Protein AF-W7QP20-F1 (afdb_monomer)

Secondary structure (DSSP, 8-state):
-------------------PEEEEEEEE--S----HHHHHHHHHHHHHHHHHHHTTPPPPP--SHHHHHHHHHHHHHHHHHHBPS--EEEEEEE-TTSPEEEEEEEEEPPP----HHHHHHHHHHHHGGGEEEE-HHHH-EEEEEEEEEEETTEEEEEETTTTEEEEEE-GGGS-SEEEEEEE-SS-EEEEEEEE-TTS-EEEEEE-SS-EEEEEEEE---

Nearest PDB structures (foldseek):
  8zol-assembly1_D  TM=4.063E-01  e=9.659E-01  Candidatus Cloacimonetes bacterium ADurb.Bin088
  7mjb-assembly2_B  TM=4.112E-01  e=2.665E+00  Oplophorus gracilirostris
  7snr-assembly2_B  TM=2.139E-01  e=2.010E+00  Oplophorus gracilirostris

Foldseek 3Di:
DDDDDDDDDPPPDPPPPQDWDKDKFKFKAPLDDDPPVNLVLRSVLRRLQVQCVVLPHDQDDDDDPVVVVVSSVVSVVSSPVFFDPDKDWPDWDADPSRMTMTIIIGTTDRDPPPLLQNLLLVLCQVPQQQKWKQFPPPVGIWGFPHWDAPDPFWIWTFTDDQRKIWIWGRSPPSAQKTKTKMDHVVDIFIWIWRTDSNNKTKTKTDDPPDITIMIIDGDDD

Sequence (221 aa):
MKYAALIFAITSGFAFAQTPIDVQIKGFDDGVKTTMQTDYKEAVLFAKREAIERSGVKVKSLTTVKDFVLQSDYIESTAEAVLLPGYTILDIGYQIDGSYLVVLTGQVAQPDQQSPINSALKQLEQNHQKYEFELGALLGTHKITKAYFANSNKFVIHYAFKNGVITLSDLDQGLMVLQGEYKTDA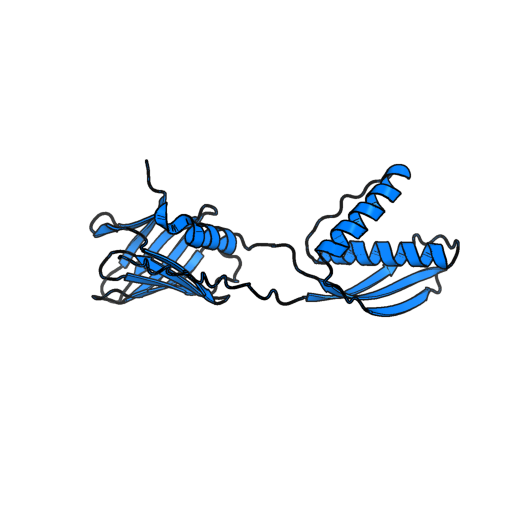DSGTVTLDFNQDGSAKGKWRNFLASGDIQIKLKSY

Structure (mmCIF, N/CA/C/O backbone):
data_AF-W7QP20-F1
#
_entry.id   AF-W7QP20-F1
#
loop_
_atom_site.group_PDB
_atom_site.id
_atom_site.type_symbol
_atom_site.label_atom_id
_atom_site.label_alt_id
_atom_site.label_comp_id
_atom_site.label_asym_id
_atom_site.label_entity_id
_atom_site.label_seq_id
_atom_site.pdbx_PDB_ins_code
_atom_site.Cartn_x
_atom_site.Cartn_y
_atom_site.Cartn_z
_atom_site.occupancy
_atom_site.B_iso_or_equiv
_atom_site.auth_seq_id
_atom_site.auth_comp_id
_atom_site.auth_asym_id
_atom_site.auth_atom_id
_atom_site.pdbx_PDB_model_num
ATOM 1 N N . MET A 1 1 ? 10.123 38.552 31.133 1.00 38.28 1 MET A N 1
ATOM 2 C CA . MET A 1 1 ? 10.080 38.483 29.657 1.00 38.28 1 MET A CA 1
ATOM 3 C C . MET A 1 1 ? 9.964 37.020 29.265 1.00 38.28 1 MET A C 1
ATOM 5 O O . MET A 1 1 ? 10.740 36.214 29.757 1.00 38.28 1 MET A O 1
ATOM 9 N N . LYS A 1 2 ? 8.916 36.680 28.509 1.00 40.81 2 LYS A N 1
ATOM 10 C CA . LYS A 1 2 ? 8.592 35.324 28.048 1.00 40.81 2 LYS A CA 1
ATOM 11 C C . LYS A 1 2 ? 9.504 34.981 26.866 1.00 40.81 2 LYS A C 1
ATOM 13 O O . LYS A 1 2 ? 9.518 35.753 25.915 1.00 40.81 2 LYS A O 1
ATOM 18 N N . TYR A 1 3 ? 10.200 33.848 26.899 1.00 37.62 3 TYR A N 1
ATOM 19 C CA . TYR A 1 3 ? 10.808 33.269 25.700 1.00 37.62 3 TYR A CA 1
ATOM 20 C C . TYR A 1 3 ? 10.098 31.958 25.374 1.00 37.62 3 TYR A C 1
ATOM 22 O O . TYR A 1 3 ? 9.991 31.063 26.209 1.00 37.62 3 TYR A O 1
ATOM 30 N N . ALA A 1 4 ? 9.523 31.934 24.174 1.00 38.28 4 ALA A N 1
ATOM 31 C CA . ALA A 1 4 ? 8.755 30.844 23.608 1.00 38.28 4 ALA A CA 1
ATOM 32 C C . ALA A 1 4 ? 9.682 29.681 23.234 1.00 38.28 4 ALA A C 1
ATOM 34 O O . ALA A 1 4 ? 10.671 29.874 22.530 1.00 38.28 4 ALA A O 1
ATOM 35 N N . ALA A 1 5 ? 9.347 28.475 23.691 1.00 35.34 5 ALA A N 1
ATOM 36 C CA . ALA A 1 5 ? 9.975 27.248 23.227 1.00 35.34 5 ALA A CA 1
ATOM 37 C C . ALA A 1 5 ? 9.379 26.879 21.860 1.00 35.34 5 ALA A C 1
ATOM 39 O O . ALA A 1 5 ? 8.211 26.504 21.760 1.00 35.34 5 ALA A O 1
ATOM 40 N N . LEU A 1 6 ? 10.179 27.023 20.804 1.00 34.22 6 LEU A N 1
ATOM 41 C CA . LEU A 1 6 ? 9.851 26.561 19.460 1.00 34.22 6 LEU A CA 1
ATOM 42 C C . LEU A 1 6 ? 10.121 25.049 19.400 1.00 34.22 6 LEU A C 1
ATOM 44 O O . LEU A 1 6 ? 11.271 24.620 19.335 1.00 34.22 6 LEU A O 1
ATOM 48 N N . ILE A 1 7 ? 9.068 24.234 19.469 1.00 36.16 7 ILE A N 1
ATOM 49 C CA . ILE A 1 7 ? 9.165 22.781 19.287 1.00 36.16 7 ILE A CA 1
ATOM 50 C C . ILE A 1 7 ? 9.203 22.505 17.780 1.00 36.16 7 ILE A C 1
ATOM 52 O O . ILE A 1 7 ? 8.189 22.622 17.095 1.00 36.16 7 ILE A O 1
ATOM 56 N N . PHE A 1 8 ? 10.378 22.145 17.262 1.00 33.72 8 PHE A N 1
ATOM 57 C CA . PHE A 1 8 ? 10.523 21.582 15.921 1.00 33.72 8 PHE A CA 1
ATOM 58 C C . PHE A 1 8 ? 10.024 20.132 15.950 1.00 33.72 8 PHE A C 1
ATOM 60 O O . PHE A 1 8 ? 10.676 19.247 16.503 1.00 33.72 8 PHE A O 1
ATOM 67 N N . ALA A 1 9 ? 8.844 19.886 15.381 1.00 32.81 9 ALA A N 1
ATOM 68 C CA . ALA A 1 9 ? 8.374 18.535 15.112 1.00 32.81 9 ALA A CA 1
ATOM 69 C C . ALA A 1 9 ? 9.190 17.964 13.944 1.00 32.81 9 ALA A C 1
ATOM 71 O O . ALA A 1 9 ? 9.005 18.358 12.795 1.00 32.81 9 ALA A O 1
ATOM 72 N N . ILE A 1 10 ? 10.116 17.054 14.246 1.00 34.81 10 ILE A N 1
ATOM 73 C CA . ILE A 1 10 ? 10.820 16.263 13.237 1.00 34.81 10 ILE A CA 1
ATOM 74 C C . ILE A 1 10 ? 9.826 15.203 12.757 1.00 34.81 10 ILE A C 1
ATOM 76 O O . ILE A 1 10 ? 9.645 14.169 13.397 1.00 34.81 10 ILE A O 1
ATOM 80 N N . THR A 1 11 ? 9.128 15.474 11.658 1.00 34.44 11 THR A N 1
ATOM 81 C CA . THR A 1 11 ? 8.368 14.446 10.951 1.00 34.44 11 THR A CA 1
ATOM 82 C C . THR A 1 11 ? 9.366 13.525 10.259 1.00 34.44 11 THR A C 1
ATOM 84 O O . THR A 1 11 ? 9.953 13.864 9.235 1.00 34.44 11 THR A O 1
ATOM 87 N N . SER A 1 12 ? 9.594 12.353 10.848 1.00 36.81 12 SER A N 1
ATOM 88 C CA . SER A 1 12 ? 10.331 11.259 10.220 1.00 36.81 12 SER A CA 1
ATOM 89 C C . SER A 1 12 ? 9.527 10.754 9.020 1.00 36.81 12 SER A C 1
ATOM 91 O O . SER A 1 12 ? 8.693 9.861 9.146 1.00 36.81 12 SER A O 1
ATOM 93 N N . GLY A 1 13 ? 9.734 11.363 7.854 1.00 34.66 13 GLY A N 1
ATOM 94 C CA . GLY A 1 13 ? 9.323 10.767 6.593 1.00 34.66 13 GLY A CA 1
ATOM 95 C C . GLY A 1 13 ? 10.166 9.518 6.377 1.00 34.66 13 GLY A C 1
ATOM 96 O O . GLY A 1 13 ? 11.368 9.621 6.140 1.00 34.66 13 GLY A O 1
ATOM 97 N N . PHE A 1 14 ? 9.561 8.339 6.501 1.00 38.09 14 PHE A N 1
ATOM 98 C CA . PHE A 1 14 ? 10.183 7.116 6.018 1.00 38.09 14 PHE A CA 1
ATOM 99 C C . PHE A 1 14 ? 10.266 7.225 4.494 1.00 38.09 14 PHE A C 1
ATOM 101 O O . PHE A 1 14 ? 9.269 7.077 3.790 1.00 38.09 14 PHE A O 1
ATOM 108 N N . ALA A 1 15 ? 11.457 7.533 3.981 1.00 37.09 15 ALA A N 1
ATOM 109 C CA . ALA A 1 15 ? 11.773 7.274 2.591 1.00 37.09 15 ALA A CA 1
ATOM 110 C C . ALA A 1 15 ? 11.803 5.751 2.438 1.00 37.09 15 ALA A C 1
ATOM 112 O O . ALA A 1 15 ? 12.685 5.084 2.981 1.00 37.09 15 ALA A O 1
ATOM 113 N N . PHE A 1 16 ? 10.803 5.192 1.758 1.00 38.62 16 PHE A N 1
ATOM 114 C CA . PHE A 1 16 ? 10.879 3.820 1.285 1.00 38.62 16 PHE A CA 1
ATOM 115 C C . PHE A 1 16 ? 12.099 3.747 0.366 1.00 38.62 16 PHE A C 1
ATOM 117 O O . PHE A 1 16 ? 12.084 4.306 -0.729 1.00 38.62 16 PHE A O 1
ATOM 124 N N . ALA A 1 17 ? 13.178 3.122 0.835 1.00 40.09 17 ALA A N 1
ATOM 125 C CA . ALA A 1 17 ? 14.295 2.771 -0.022 1.00 40.09 17 ALA A CA 1
ATOM 126 C C . ALA A 1 17 ? 13.771 1.723 -1.008 1.00 40.09 17 ALA A C 1
ATOM 128 O O . ALA A 1 17 ? 13.625 0.550 -0.666 1.00 40.09 17 ALA A O 1
ATOM 129 N N . GLN A 1 18 ? 13.387 2.189 -2.196 1.00 53.12 18 GLN A N 1
ATOM 130 C CA . GLN A 1 18 ? 13.012 1.345 -3.320 1.00 53.12 18 GLN A CA 1
ATOM 131 C C . GLN A 1 18 ? 14.192 0.416 -3.596 1.00 53.12 18 GLN A C 1
ATOM 133 O O . GLN A 1 18 ? 15.315 0.892 -3.757 1.00 53.12 18 GLN A O 1
ATOM 138 N N . THR A 1 19 ? 13.970 -0.897 -3.605 1.00 48.84 19 THR A N 1
ATOM 139 C CA . THR A 1 19 ? 15.017 -1.825 -4.030 1.00 48.84 19 THR A CA 1
ATOM 140 C C . THR A 1 19 ? 15.181 -1.663 -5.537 1.00 48.84 19 THR A C 1
ATOM 142 O O . THR A 1 19 ? 14.231 -1.959 -6.267 1.00 48.84 19 THR A O 1
ATOM 145 N N . PRO A 1 20 ? 16.328 -1.160 -6.014 1.00 54.03 20 PRO A N 1
ATOM 146 C CA . PRO A 1 20 ? 16.577 -1.050 -7.440 1.00 54.03 20 PRO A CA 1
ATOM 147 C C . PRO A 1 20 ? 16.485 -2.426 -8.102 1.00 54.03 20 PRO A C 1
ATOM 149 O O . PRO A 1 20 ? 16.941 -3.420 -7.535 1.00 54.03 20 PRO A O 1
ATOM 152 N N . ILE A 1 21 ? 15.904 -2.488 -9.300 1.00 56.97 21 ILE A N 1
ATOM 153 C CA . ILE A 1 21 ? 15.913 -3.712 -10.105 1.00 56.97 21 ILE A CA 1
ATOM 154 C C . ILE A 1 21 ? 17.158 -3.673 -10.985 1.00 56.97 21 ILE A C 1
ATOM 156 O O . ILE A 1 21 ? 17.307 -2.756 -11.797 1.00 56.97 21 ILE A O 1
ATOM 160 N N . ASP A 1 22 ? 18.023 -4.675 -10.844 1.00 57.38 22 ASP A N 1
ATOM 161 C CA . ASP A 1 22 ? 19.143 -4.876 -11.757 1.00 57.38 22 ASP A CA 1
ATOM 162 C C . ASP A 1 22 ? 18.606 -5.355 -13.110 1.00 57.38 22 ASP A C 1
ATOM 164 O O . ASP A 1 22 ? 17.971 -6.408 -13.221 1.00 57.38 22 ASP A O 1
ATOM 168 N N . VAL A 1 23 ? 18.847 -4.571 -14.157 1.00 62.00 23 VAL A N 1
ATOM 169 C CA . VAL A 1 23 ? 18.427 -4.896 -15.520 1.00 62.00 23 VAL A CA 1
ATOM 170 C C . VAL A 1 23 ? 19.639 -5.070 -16.415 1.00 62.00 23 VAL A C 1
ATOM 172 O O . VAL A 1 23 ? 20.529 -4.227 -16.432 1.00 62.00 23 VAL A O 1
ATOM 175 N N . GLN A 1 24 ? 19.638 -6.150 -17.199 1.00 71.44 24 GLN A N 1
ATOM 176 C CA . GLN A 1 24 ? 20.526 -6.329 -18.341 1.00 71.44 24 GLN A CA 1
ATOM 177 C C . GLN A 1 24 ? 19.703 -6.210 -19.622 1.00 71.44 24 GLN A C 1
ATOM 179 O O . GLN A 1 24 ? 18.724 -6.940 -19.820 1.00 71.44 24 GLN A O 1
ATOM 184 N N . ILE A 1 25 ? 20.082 -5.272 -20.484 1.00 71.19 25 ILE A N 1
ATOM 185 C CA . ILE A 1 25 ? 19.284 -4.878 -21.640 1.00 71.19 25 ILE A CA 1
ATOM 186 C C . ILE A 1 25 ? 20.148 -4.887 -22.887 1.00 71.19 25 ILE A C 1
ATOM 188 O O . ILE A 1 25 ? 21.248 -4.344 -22.893 1.00 71.19 25 ILE A O 1
ATOM 192 N N . LYS A 1 26 ? 19.619 -5.507 -23.941 1.00 75.31 26 LYS A N 1
ATOM 193 C CA . LYS A 1 26 ? 20.229 -5.557 -25.267 1.00 75.31 26 LYS A CA 1
ATOM 194 C C . LYS A 1 26 ? 19.501 -4.567 -26.167 1.00 75.31 26 LYS A C 1
ATOM 196 O O . LYS A 1 26 ? 18.300 -4.720 -26.375 1.00 75.31 26 LYS A O 1
ATOM 201 N N . GLY A 1 27 ? 20.215 -3.561 -26.653 1.00 71.75 27 GLY A N 1
ATOM 202 C CA . GLY A 1 27 ? 19.731 -2.639 -27.671 1.00 71.75 27 GLY A CA 1
ATOM 203 C C . GLY A 1 27 ? 20.334 -2.940 -29.027 1.00 71.75 27 GLY A C 1
ATOM 204 O O . GLY A 1 27 ? 21.508 -3.295 -29.108 1.00 71.75 27 GLY A O 1
ATOM 205 N N . PHE A 1 28 ? 19.519 -2.792 -30.063 1.00 77.25 28 PHE A N 1
ATOM 206 C CA . PHE A 1 28 ? 19.900 -2.974 -31.458 1.00 77.25 28 PHE A CA 1
ATOM 207 C C . PHE A 1 28 ? 19.659 -1.663 -32.212 1.00 77.25 28 PHE A C 1
ATOM 209 O O . PHE A 1 28 ? 18.753 -0.908 -31.845 1.00 77.25 28 PHE A O 1
ATOM 216 N N . ASP A 1 29 ? 20.475 -1.397 -33.228 1.00 72.69 29 ASP A N 1
ATOM 217 C CA . ASP A 1 29 ? 20.209 -0.358 -34.226 1.00 72.69 29 ASP A CA 1
ATOM 218 C C . ASP A 1 29 ? 19.035 -0.753 -35.145 1.00 72.69 29 ASP A C 1
ATOM 220 O O . ASP A 1 29 ? 18.393 -1.794 -34.971 1.00 72.69 29 ASP A O 1
ATOM 224 N N . ASP A 1 30 ? 18.717 0.095 -36.122 1.00 69.06 30 ASP A N 1
ATOM 225 C CA . ASP A 1 30 ? 17.634 -0.142 -37.082 1.00 69.06 30 ASP A CA 1
ATOM 226 C C . ASP A 1 30 ? 17.936 -1.255 -38.118 1.00 69.06 30 ASP A C 1
ATOM 228 O O . ASP A 1 30 ? 17.117 -1.527 -39.002 1.00 69.06 30 ASP A O 1
ATOM 232 N N . GLY A 1 31 ? 19.090 -1.926 -37.999 1.00 62.41 31 GLY A N 1
ATOM 233 C CA . GLY A 1 31 ? 19.576 -2.952 -38.920 1.00 62.41 31 GLY A CA 1
ATOM 234 C C . GLY A 1 31 ? 20.120 -2.402 -40.244 1.00 62.41 31 GLY A C 1
ATOM 235 O O . GLY A 1 31 ? 20.534 -3.185 -41.105 1.00 62.41 31 GLY A O 1
ATOM 236 N N . VAL A 1 32 ? 20.138 -1.080 -40.433 1.00 70.88 32 VAL A N 1
ATOM 237 C CA . VAL A 1 32 ? 20.718 -0.409 -41.595 1.00 70.88 32 VAL A CA 1
ATOM 238 C C . VAL A 1 32 ? 22.060 0.177 -41.190 1.00 70.88 32 VAL A C 1
ATOM 240 O O . VAL A 1 32 ? 22.158 1.222 -40.564 1.00 70.88 32 VAL A O 1
ATOM 243 N N . LYS A 1 33 ? 23.138 -0.476 -41.621 1.00 68.62 33 LYS A N 1
ATOM 244 C CA . LYS A 1 33 ? 24.489 -0.018 -41.304 1.00 68.62 33 LYS A CA 1
ATOM 245 C C . LYS A 1 33 ? 24.749 1.380 -41.872 1.00 68.62 33 LYS A C 1
ATOM 247 O O . LYS A 1 33 ? 24.856 1.541 -43.092 1.00 68.62 33 LYS A O 1
ATOM 252 N N . THR A 1 34 ? 24.923 2.366 -40.995 1.00 72.81 34 THR A N 1
ATOM 253 C CA . THR A 1 34 ? 25.277 3.734 -41.384 1.00 72.81 34 THR A CA 1
ATOM 254 C C . THR A 1 34 ? 26.708 4.054 -40.955 1.00 72.81 34 THR A C 1
ATOM 256 O O . THR A 1 34 ? 27.671 3.609 -41.583 1.00 72.81 34 THR A O 1
ATOM 259 N N . THR A 1 35 ? 26.877 4.826 -39.885 1.00 78.50 35 THR A N 1
ATOM 260 C CA . THR A 1 35 ? 28.165 5.069 -39.244 1.00 78.50 35 THR A CA 1
ATOM 261 C C . THR A 1 35 ? 28.128 4.489 -37.844 1.00 78.50 35 THR A C 1
ATOM 263 O O . THR A 1 35 ? 27.129 4.624 -37.148 1.00 78.50 35 THR A O 1
ATOM 266 N N . MET A 1 36 ? 2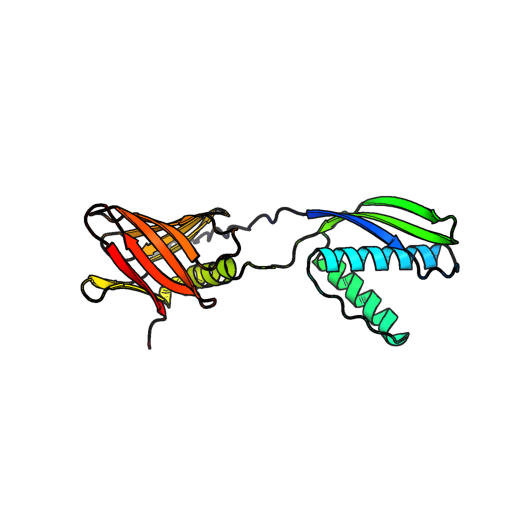9.255 3.946 -37.382 1.00 72.50 36 MET A N 1
ATOM 267 C CA . MET A 1 36 ? 29.371 3.366 -36.038 1.00 72.50 36 MET A CA 1
ATOM 268 C C . MET A 1 36 ? 28.886 4.311 -34.925 1.00 72.50 36 MET A C 1
ATOM 270 O O . MET A 1 36 ? 28.369 3.855 -33.913 1.00 72.50 36 MET A O 1
ATOM 274 N N . GLN A 1 37 ? 29.042 5.629 -35.093 1.00 73.88 37 GLN A N 1
ATOM 275 C CA . GLN A 1 37 ? 28.576 6.611 -34.115 1.00 73.88 37 GLN A CA 1
ATOM 276 C C . GLN A 1 37 ? 27.049 6.781 -34.120 1.00 73.88 37 GLN A C 1
ATOM 278 O O . GLN A 1 37 ? 26.469 7.027 -33.064 1.00 73.88 37 GLN A O 1
ATOM 283 N N . THR A 1 38 ? 26.415 6.684 -35.288 1.00 71.94 38 THR A N 1
ATOM 284 C CA . THR A 1 38 ? 24.955 6.726 -35.436 1.00 71.94 38 THR A CA 1
ATOM 285 C C . THR A 1 38 ? 24.339 5.433 -34.912 1.00 71.94 38 THR A C 1
ATOM 287 O O . THR A 1 38 ? 23.531 5.492 -33.990 1.00 71.94 38 THR A O 1
ATOM 290 N N . ASP A 1 39 ? 24.828 4.287 -35.387 1.00 71.25 39 ASP A N 1
ATOM 291 C CA . ASP A 1 39 ? 24.335 2.955 -35.017 1.00 71.25 39 ASP A CA 1
ATOM 292 C C . ASP A 1 39 ? 24.455 2.726 -33.491 1.00 71.25 39 ASP A C 1
ATOM 294 O O . ASP A 1 39 ? 23.537 2.239 -32.830 1.00 71.25 39 ASP A O 1
ATOM 298 N N . TYR A 1 40 ? 25.552 3.194 -32.876 1.00 74.19 40 TYR A N 1
ATOM 299 C CA . TYR A 1 40 ? 25.727 3.179 -31.418 1.00 74.19 40 TYR A CA 1
ATOM 300 C C . TYR A 1 40 ? 24.660 3.997 -30.677 1.00 74.19 40 TYR A C 1
ATOM 302 O O . TYR A 1 40 ? 24.127 3.549 -29.660 1.00 74.19 40 TYR A O 1
ATOM 310 N N . LYS A 1 41 ? 24.347 5.210 -31.151 1.00 72.56 41 LYS A N 1
ATOM 311 C CA . LYS A 1 41 ? 23.350 6.075 -30.500 1.00 72.56 41 LYS A CA 1
ATOM 312 C C . LYS A 1 41 ? 21.959 5.463 -30.570 1.00 72.56 41 LYS A C 1
ATOM 314 O O . LYS A 1 41 ? 21.227 5.517 -29.584 1.00 72.56 41 LYS A O 1
ATOM 319 N N . GLU A 1 42 ? 21.620 4.863 -31.702 1.00 70.38 42 GLU A N 1
ATOM 320 C CA . GLU A 1 42 ? 20.336 4.198 -31.906 1.00 70.38 42 GLU A CA 1
ATOM 321 C C . GLU A 1 42 ? 20.191 2.969 -31.011 1.00 70.38 42 GLU A C 1
ATOM 323 O O . GLU A 1 42 ? 19.199 2.853 -30.288 1.00 70.38 42 GLU A O 1
ATOM 328 N N . ALA A 1 43 ? 21.220 2.122 -30.944 1.00 72.06 43 ALA A N 1
ATOM 329 C CA . ALA A 1 43 ? 21.233 0.964 -30.056 1.00 72.06 43 ALA A CA 1
ATOM 330 C C . ALA A 1 43 ? 21.135 1.362 -28.569 1.00 72.06 43 ALA A C 1
ATOM 332 O O . ALA A 1 43 ? 20.404 0.734 -27.797 1.00 72.06 43 ALA A O 1
ATOM 333 N N . VAL A 1 44 ? 21.805 2.444 -28.148 1.00 73.81 44 VAL A N 1
ATOM 334 C CA . VAL A 1 44 ? 21.665 2.996 -26.787 1.00 73.81 44 VAL A CA 1
ATOM 335 C C . VAL A 1 44 ? 20.246 3.506 -26.538 1.00 73.81 44 VAL A C 1
ATOM 337 O O . VAL A 1 44 ? 19.684 3.250 -25.471 1.00 73.81 44 VAL A O 1
ATOM 340 N N . LEU A 1 45 ? 19.651 4.215 -27.498 1.00 73.88 45 LEU A N 1
ATOM 341 C CA . LEU A 1 45 ? 18.295 4.746 -27.374 1.00 73.88 45 LEU A CA 1
ATOM 342 C C . LEU A 1 45 ? 17.261 3.618 -27.264 1.00 73.88 45 LEU A C 1
ATOM 344 O O . LEU A 1 45 ? 16.368 3.678 -26.416 1.00 73.88 45 LEU A O 1
ATOM 348 N N . PHE A 1 46 ? 17.424 2.556 -28.056 1.00 74.19 46 PHE A N 1
ATOM 349 C CA . PHE A 1 46 ? 16.612 1.348 -27.960 1.00 74.19 46 PHE A CA 1
ATOM 350 C C . PHE A 1 46 ? 16.741 0.706 -26.578 1.00 74.19 46 PHE A C 1
ATOM 352 O O . PHE A 1 46 ? 15.734 0.411 -25.934 1.00 74.19 46 PHE A O 1
ATOM 359 N N . ALA A 1 47 ? 17.970 0.522 -26.089 1.00 72.31 47 ALA A N 1
ATOM 360 C CA . ALA A 1 47 ? 18.206 -0.079 -24.782 1.00 72.31 47 ALA A CA 1
ATOM 361 C C . ALA A 1 47 ? 17.601 0.762 -23.642 1.00 72.31 47 ALA A C 1
ATOM 363 O O . ALA A 1 47 ? 17.004 0.212 -22.718 1.00 72.31 47 ALA A O 1
ATOM 364 N N . LYS A 1 48 ? 17.679 2.097 -23.720 1.00 72.00 48 LYS A N 1
ATOM 365 C CA . LYS A 1 48 ? 17.003 2.998 -22.771 1.00 72.00 48 LYS A CA 1
ATOM 366 C C . LYS A 1 48 ? 15.481 2.839 -22.823 1.00 72.00 48 LYS A C 1
ATOM 368 O O . LYS A 1 48 ? 14.848 2.763 -21.773 1.00 72.00 48 LYS A O 1
ATOM 373 N N . ARG A 1 49 ? 14.889 2.743 -24.018 1.00 71.44 49 ARG A N 1
ATOM 374 C CA . ARG A 1 49 ? 13.442 2.524 -24.186 1.00 71.44 49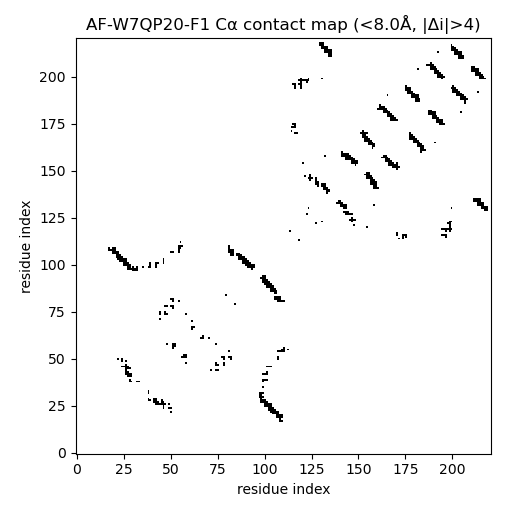 ARG A CA 1
ATOM 375 C C . ARG A 1 49 ? 12.992 1.210 -23.552 1.00 71.44 49 ARG A C 1
ATOM 377 O O . ARG A 1 49 ? 12.041 1.201 -22.781 1.00 71.44 49 ARG A O 1
ATOM 384 N N . GLU A 1 50 ? 13.704 0.128 -23.837 1.00 70.75 50 GLU A N 1
ATOM 385 C CA . GLU A 1 50 ? 13.444 -1.193 -23.259 1.00 70.75 50 GLU A CA 1
ATOM 386 C C . GLU A 1 50 ? 13.574 -1.163 -21.722 1.00 70.75 50 GLU A C 1
ATOM 388 O O . GLU A 1 50 ? 12.803 -1.811 -21.018 1.00 70.75 50 GLU A O 1
ATOM 393 N N . ALA A 1 51 ? 14.490 -0.355 -21.175 1.00 67.50 51 ALA A N 1
ATOM 394 C CA . ALA A 1 51 ? 14.621 -0.162 -19.728 1.00 67.50 51 ALA A CA 1
ATOM 395 C C . ALA A 1 51 ? 13.398 0.518 -19.106 1.00 67.50 51 ALA A C 1
ATOM 397 O O . ALA A 1 51 ? 12.913 0.093 -18.058 1.00 67.50 51 ALA A O 1
ATOM 398 N N . ILE A 1 52 ? 12.895 1.558 -19.771 1.00 65.69 52 ILE A N 1
ATOM 399 C CA . ILE A 1 52 ? 11.696 2.304 -19.377 1.00 65.69 52 ILE A CA 1
ATOM 400 C C . ILE A 1 52 ? 10.453 1.403 -19.453 1.00 65.69 52 ILE A C 1
ATOM 402 O O . ILE A 1 52 ? 9.615 1.405 -18.555 1.00 65.69 52 ILE A O 1
ATOM 406 N N . GLU A 1 53 ? 10.342 0.578 -20.492 1.00 64.88 53 GLU A N 1
ATOM 407 C CA . GLU A 1 53 ? 9.221 -0.355 -20.629 1.00 64.88 53 GLU A CA 1
ATOM 408 C C . GLU A 1 53 ? 9.265 -1.463 -19.570 1.00 64.88 53 GLU A C 1
ATOM 410 O O . GLU A 1 53 ? 8.230 -1.800 -18.991 1.00 64.88 53 GLU A O 1
ATOM 415 N N . ARG A 1 54 ? 10.458 -1.970 -19.233 1.00 64.00 54 ARG A N 1
ATOM 416 C CA . ARG A 1 54 ? 10.649 -2.948 -18.147 1.00 64.00 54 ARG A CA 1
ATOM 417 C C . ARG A 1 54 ? 10.404 -2.378 -16.757 1.00 64.00 54 ARG A C 1
ATOM 419 O O . ARG A 1 54 ? 10.037 -3.136 -15.864 1.00 64.00 54 ARG A O 1
ATOM 426 N N . SER A 1 55 ? 10.561 -1.069 -16.569 1.00 58.12 55 SER A N 1
ATOM 427 C CA . SER A 1 55 ? 10.140 -0.410 -15.331 1.00 58.12 55 SER A CA 1
ATOM 428 C C . SER A 1 55 ? 8.614 -0.231 -15.253 1.00 58.12 55 SER A C 1
ATOM 430 O O . SER A 1 55 ? 8.082 0.047 -14.183 1.00 58.12 55 SER A O 1
ATOM 432 N N . GLY A 1 56 ? 7.883 -0.464 -16.350 1.00 54.91 56 GLY A N 1
ATOM 433 C CA . GLY A 1 56 ? 6.421 -0.399 -16.409 1.00 54.91 56 GLY A CA 1
ATOM 434 C C . GLY A 1 56 ? 5.870 0.895 -17.016 1.00 54.91 56 GLY A C 1
ATOM 435 O O . GLY A 1 56 ? 4.648 1.063 -17.080 1.00 54.91 56 GLY A O 1
ATOM 436 N N . VAL A 1 57 ? 6.729 1.800 -17.501 1.00 55.31 57 VAL A N 1
ATOM 437 C CA . VAL A 1 57 ? 6.311 3.014 -18.220 1.00 55.31 57 VAL A CA 1
ATOM 438 C C . VAL A 1 57 ? 6.131 2.692 -19.697 1.00 55.31 57 VAL A C 1
ATOM 440 O O . VAL A 1 57 ? 7.056 2.266 -20.381 1.00 55.31 57 VAL A O 1
ATOM 443 N N . LYS A 1 58 ? 4.934 2.936 -20.233 1.00 52.03 58 LYS A N 1
ATOM 444 C CA . LYS A 1 58 ? 4.679 2.760 -21.668 1.00 52.03 58 LYS A CA 1
ATOM 445 C C . LYS A 1 58 ? 5.216 3.950 -22.459 1.00 52.03 58 LYS A C 1
ATOM 447 O O . LYS A 1 58 ? 4.685 5.054 -22.335 1.00 52.03 58 LYS A O 1
ATOM 452 N N . VAL A 1 59 ? 6.196 3.715 -23.328 1.00 58.00 59 VAL A N 1
ATOM 453 C CA . VAL A 1 59 ? 6.661 4.712 -24.300 1.00 58.00 59 VAL A CA 1
ATOM 454 C C . VAL A 1 59 ? 5.731 4.682 -25.517 1.00 58.00 59 VAL A C 1
ATOM 456 O O . VAL A 1 59 ? 5.497 3.634 -26.115 1.00 58.00 59 VAL A O 1
ATOM 459 N N . LYS A 1 60 ? 5.148 5.827 -25.892 1.00 51.69 60 LYS A N 1
ATOM 460 C CA . LYS A 1 60 ? 4.325 5.912 -27.110 1.00 51.69 60 LYS A CA 1
ATOM 461 C C . LYS A 1 60 ? 5.227 5.819 -28.343 1.00 51.69 60 LYS A C 1
ATOM 463 O O . LYS A 1 60 ? 6.182 6.579 -28.463 1.00 51.69 60 LYS A O 1
ATOM 468 N N . SER A 1 61 ? 4.901 4.915 -29.266 1.00 45.62 61 SER A N 1
ATOM 469 C CA . SER A 1 61 ? 5.550 4.846 -30.578 1.00 45.62 61 SER A CA 1
ATOM 470 C C . SER A 1 61 ? 5.022 5.979 -31.463 1.00 45.62 61 SER A C 1
ATOM 472 O O . SER A 1 61 ? 3.809 6.102 -31.644 1.00 45.62 61 SER A O 1
ATOM 474 N N . LEU A 1 62 ? 5.918 6.823 -31.975 1.00 45.62 62 LEU A N 1
ATOM 475 C CA . LEU A 1 62 ? 5.605 7.860 -32.957 1.00 45.62 62 LEU A CA 1
ATOM 476 C C . LEU A 1 62 ? 6.390 7.567 -34.242 1.00 45.62 62 LEU A C 1
ATOM 478 O O . LEU A 1 62 ? 7.525 7.105 -34.184 1.00 45.62 62 LEU A O 1
ATOM 482 N N . THR A 1 63 ? 5.769 7.770 -35.404 1.00 39.06 63 THR A N 1
ATOM 483 C CA . THR A 1 63 ? 6.241 7.204 -36.684 1.00 39.06 63 THR A CA 1
ATOM 484 C C . THR A 1 63 ? 6.790 8.235 -37.678 1.00 39.06 63 THR A C 1
ATOM 486 O O . THR A 1 63 ? 7.094 7.868 -38.811 1.00 39.06 63 THR A O 1
ATOM 489 N N . THR A 1 64 ? 6.913 9.517 -37.315 1.00 37.91 64 THR A N 1
ATOM 490 C CA . THR A 1 64 ? 7.411 10.574 -38.225 1.00 37.91 64 THR A C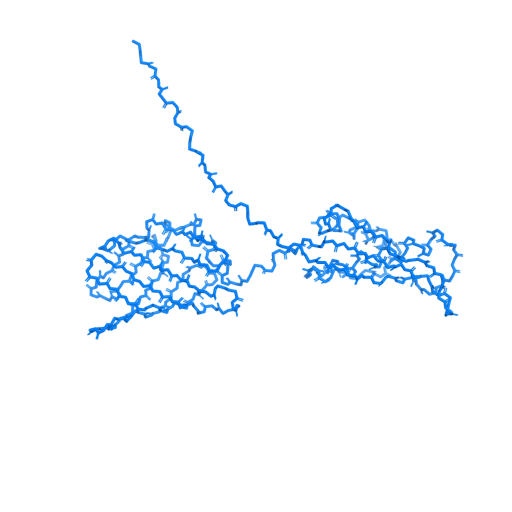A 1
ATOM 491 C C . THR A 1 64 ? 8.835 11.006 -37.855 1.00 37.91 64 THR A C 1
ATOM 493 O O . THR A 1 64 ? 9.184 11.043 -36.685 1.00 37.91 64 THR A O 1
ATOM 496 N N . VAL A 1 65 ? 9.664 11.430 -38.818 1.00 49.78 65 VAL A N 1
ATOM 497 C CA . VAL A 1 65 ? 11.057 11.889 -38.567 1.00 49.78 65 VAL A CA 1
ATOM 498 C C . VAL A 1 65 ? 11.132 13.069 -37.582 1.00 49.78 65 VAL A C 1
ATOM 500 O O . VAL A 1 65 ? 12.006 13.113 -36.721 1.00 49.78 65 VAL A O 1
ATOM 503 N N . LYS A 1 66 ? 10.181 14.011 -37.659 1.00 45.16 66 LYS A N 1
ATOM 504 C CA . LYS A 1 66 ? 10.038 15.101 -36.673 1.00 45.16 66 LYS A CA 1
ATOM 505 C C . LYS A 1 66 ? 9.688 14.569 -35.278 1.00 45.16 66 LYS A C 1
ATOM 507 O O . LYS A 1 66 ? 10.084 15.161 -34.278 1.00 45.16 66 LYS A O 1
ATOM 512 N N . ASP A 1 67 ? 8.989 13.441 -35.231 1.00 50.97 67 ASP A N 1
ATOM 513 C CA . ASP A 1 67 ? 8.624 12.763 -33.997 1.00 50.97 67 ASP A CA 1
ATOM 514 C C . ASP A 1 67 ? 9.777 11.917 -33.449 1.00 50.97 67 ASP A C 1
ATOM 516 O O . ASP A 1 67 ? 9.822 11.723 -32.246 1.00 50.97 67 ASP A O 1
ATOM 520 N N . PHE A 1 68 ? 10.735 11.476 -34.274 1.00 53.03 68 PHE A N 1
ATOM 521 C CA . PHE A 1 68 ? 11.911 10.721 -33.824 1.00 53.03 68 PHE A CA 1
ATOM 522 C C . PHE A 1 68 ? 12.822 11.557 -32.917 1.00 53.03 68 PHE A C 1
ATOM 524 O O . PHE A 1 68 ? 13.251 11.083 -31.871 1.00 53.03 68 PHE A O 1
ATOM 531 N N . VAL A 1 69 ? 13.064 12.827 -33.267 1.00 58.78 69 VAL A N 1
ATOM 532 C CA . VAL A 1 69 ? 13.836 13.751 -32.413 1.00 58.78 69 VAL A CA 1
ATOM 533 C C . VAL A 1 69 ? 13.093 14.014 -31.099 1.00 58.78 69 VAL A C 1
ATOM 535 O O . VAL A 1 69 ? 13.673 13.891 -30.027 1.00 58.78 69 VAL A O 1
ATOM 538 N N . LEU A 1 70 ? 11.781 14.267 -31.168 1.00 58.38 70 LEU A N 1
ATOM 539 C CA . LEU A 1 70 ? 10.934 14.452 -29.982 1.00 58.38 70 LEU A CA 1
ATOM 540 C C . LEU A 1 70 ? 10.847 13.187 -29.114 1.00 58.38 70 LEU A C 1
ATOM 542 O O . LEU A 1 70 ? 10.777 13.269 -27.891 1.00 58.38 70 LEU A O 1
ATOM 546 N N . GLN A 1 71 ? 10.846 12.014 -29.741 1.00 58.34 71 GLN A N 1
ATOM 547 C CA . GLN A 1 71 ? 10.846 10.720 -29.078 1.00 58.34 71 GLN A CA 1
ATOM 548 C C . GLN A 1 71 ? 12.202 10.443 -28.428 1.00 58.34 71 GLN A C 1
ATOM 550 O O . GLN A 1 71 ? 12.219 9.911 -27.324 1.00 58.34 71 GLN A O 1
ATOM 555 N N . SER A 1 72 ? 13.312 10.830 -29.059 1.00 60.56 72 SER A N 1
ATOM 556 C CA . SER A 1 72 ? 14.649 10.747 -28.468 1.00 60.56 72 SER A CA 1
ATOM 557 C C . SER A 1 72 ? 14.738 11.604 -27.209 1.00 60.56 72 SER A C 1
ATOM 559 O O . SER A 1 72 ? 15.074 11.076 -26.154 1.00 60.56 72 SER A O 1
ATOM 561 N N . ASP A 1 73 ? 14.334 12.874 -27.278 1.00 61.31 73 ASP A N 1
ATOM 562 C CA . ASP A 1 73 ? 14.342 13.785 -26.124 1.00 61.31 73 ASP A CA 1
ATOM 563 C C . ASP A 1 73 ? 13.411 13.289 -25.002 1.00 61.31 73 ASP A C 1
ATOM 565 O O . ASP A 1 73 ? 13.750 13.344 -23.818 1.00 61.31 73 ASP A O 1
ATOM 569 N N . TYR A 1 74 ? 12.240 12.750 -25.361 1.00 63.41 74 TYR A N 1
ATOM 570 C CA . TYR A 1 74 ? 11.310 12.150 -24.404 1.00 63.41 74 TYR A CA 1
ATOM 571 C C . TYR A 1 74 ? 11.884 10.890 -23.745 1.00 63.41 74 TYR A C 1
ATOM 573 O O . TYR A 1 74 ? 11.753 10.723 -22.532 1.00 63.41 74 TYR A O 1
ATOM 581 N N . ILE A 1 75 ? 12.516 10.004 -24.521 1.00 62.06 75 ILE A N 1
ATOM 582 C CA . ILE A 1 75 ? 13.172 8.797 -24.007 1.00 62.06 75 ILE A CA 1
ATOM 583 C C . ILE A 1 75 ? 14.347 9.188 -23.119 1.00 62.06 75 ILE A C 1
ATOM 585 O O . ILE A 1 75 ? 14.485 8.599 -22.059 1.00 62.06 75 ILE A O 1
ATOM 589 N N . GLU A 1 76 ? 15.163 10.174 -23.490 1.00 64.94 76 GLU A N 1
ATOM 590 C CA . GLU A 1 76 ? 16.281 10.637 -22.664 1.00 64.94 76 GLU A CA 1
ATOM 591 C C . GLU A 1 76 ? 15.801 11.267 -21.356 1.00 64.94 76 GLU A C 1
ATOM 593 O O . GLU A 1 76 ? 16.247 10.849 -20.292 1.00 64.94 76 GLU A O 1
ATOM 598 N N . SER A 1 77 ? 14.813 12.163 -21.406 1.00 58.91 77 SER A N 1
ATOM 599 C CA . SER A 1 77 ? 14.237 12.785 -20.208 1.00 58.91 77 SER A CA 1
ATOM 600 C C . SER A 1 77 ? 13.537 11.770 -19.291 1.00 58.91 77 SER A C 1
ATOM 602 O O . SER A 1 77 ? 13.660 11.838 -18.069 1.00 58.91 77 SER A O 1
ATOM 604 N N . THR A 1 78 ? 12.833 10.788 -19.863 1.00 56.00 78 THR A N 1
ATOM 605 C CA . THR A 1 78 ? 12.178 9.721 -19.088 1.00 56.00 78 THR A CA 1
ATOM 606 C C . THR A 1 78 ? 13.201 8.717 -18.553 1.00 56.00 78 THR A C 1
ATOM 608 O O . THR A 1 78 ? 13.067 8.242 -17.429 1.00 56.00 78 THR A O 1
ATOM 611 N N . ALA A 1 79 ? 14.250 8.416 -19.321 1.00 57.12 79 ALA A N 1
ATOM 612 C CA . ALA A 1 79 ? 15.360 7.570 -18.899 1.00 57.12 79 ALA A CA 1
ATOM 613 C C . ALA A 1 79 ? 16.117 8.202 -17.730 1.00 57.12 79 ALA A C 1
ATOM 615 O O . ALA A 1 79 ? 16.429 7.490 -16.789 1.00 57.12 79 ALA A O 1
ATOM 616 N N . GLU A 1 80 ? 16.358 9.513 -17.733 1.00 58.44 80 GLU A N 1
ATOM 617 C CA . GLU A 1 80 ? 16.962 10.227 -16.597 1.00 58.44 80 GLU A CA 1
ATOM 618 C C . GLU A 1 80 ? 16.085 10.196 -15.335 1.00 58.44 80 GLU A C 1
ATOM 620 O O . GLU A 1 80 ? 16.604 10.236 -14.221 1.00 58.44 80 GLU A O 1
ATOM 625 N N . ALA A 1 81 ? 14.763 10.088 -15.493 1.00 52.03 81 ALA A N 1
ATOM 626 C CA . ALA A 1 81 ? 13.821 9.977 -14.380 1.00 52.03 81 ALA A CA 1
ATOM 627 C C . ALA A 1 81 ? 13.661 8.541 -13.836 1.00 52.03 81 ALA A C 1
ATOM 629 O O . ALA A 1 81 ? 13.190 8.366 -12.713 1.00 52.03 81 ALA A O 1
ATOM 630 N N . VAL A 1 82 ? 14.017 7.519 -14.624 1.00 54.47 82 VAL A N 1
ATOM 631 C CA . VAL A 1 82 ? 13.768 6.093 -14.324 1.00 54.47 82 VAL A CA 1
ATOM 632 C C . VAL A 1 82 ? 15.060 5.310 -14.085 1.00 54.47 82 VAL A C 1
ATOM 634 O O . VAL A 1 82 ? 15.092 4.409 -13.252 1.00 54.47 82 VAL A O 1
ATOM 637 N N . LEU A 1 83 ? 16.138 5.617 -14.800 1.00 56.72 83 LEU A N 1
ATOM 638 C CA . LEU A 1 83 ? 17.447 5.006 -14.594 1.00 56.72 83 LEU A CA 1
ATOM 639 C C . LEU A 1 83 ? 18.164 5.767 -13.487 1.00 56.72 83 LEU A C 1
ATOM 641 O O . LEU A 1 83 ? 18.420 6.964 -13.608 1.00 56.72 83 LEU A O 1
ATOM 645 N N . LEU A 1 84 ? 18.533 5.064 -12.418 1.00 56.84 84 LEU A N 1
ATOM 646 C CA . LEU A 1 84 ? 19.432 5.639 -11.426 1.00 56.84 84 LEU A CA 1
ATOM 647 C C . LEU A 1 84 ? 20.768 5.984 -12.115 1.00 56.84 84 LEU A C 1
ATOM 649 O O . LEU A 1 84 ? 21.237 5.215 -12.963 1.00 56.84 84 LEU A O 1
ATOM 653 N N . PRO A 1 85 ? 21.396 7.132 -11.798 1.00 51.62 85 PRO A N 1
ATOM 654 C CA . PRO A 1 85 ? 22.654 7.523 -12.424 1.00 51.62 85 PRO A CA 1
ATOM 655 C C . PRO A 1 85 ? 23.734 6.459 -12.163 1.00 51.62 85 PRO A C 1
ATOM 657 O O . PRO A 1 85 ? 24.104 6.227 -11.014 1.00 51.62 85 PRO A O 1
ATOM 660 N N . GLY A 1 86 ? 24.234 5.812 -13.228 1.00 54.62 86 GLY A N 1
ATOM 661 C CA . GLY A 1 86 ? 25.309 4.808 -13.136 1.00 54.62 86 GLY A CA 1
ATOM 662 C C . GLY A 1 86 ? 25.149 3.520 -13.959 1.00 54.62 86 GLY A C 1
ATOM 663 O O . GLY A 1 86 ? 25.610 2.471 -13.514 1.00 54.62 86 GLY A O 1
ATOM 664 N N . TYR A 1 87 ? 24.521 3.544 -15.143 1.00 65.19 87 TYR A N 1
ATOM 665 C CA . TYR A 1 87 ? 24.510 2.355 -16.006 1.00 65.19 87 TYR A CA 1
ATOM 666 C C . TYR A 1 87 ? 25.916 2.053 -16.556 1.00 65.19 87 TYR A C 1
ATOM 668 O O . TYR A 1 87 ? 26.687 2.955 -16.878 1.00 65.19 87 TYR A O 1
ATOM 676 N N . THR A 1 88 ? 26.248 0.770 -16.677 1.00 69.06 88 THR A N 1
ATOM 677 C CA . THR A 1 88 ? 27.509 0.283 -17.248 1.00 69.06 88 THR A CA 1
ATOM 678 C C . THR A 1 88 ? 27.249 -0.383 -18.592 1.00 69.06 88 THR A C 1
ATOM 680 O O . THR A 1 88 ? 26.308 -1.162 -18.741 1.00 69.06 88 THR A O 1
ATOM 683 N N . ILE A 1 89 ? 28.094 -0.091 -19.576 1.00 70.75 89 ILE A N 1
ATOM 684 C CA . ILE A 1 89 ? 28.105 -0.801 -20.855 1.00 70.75 89 ILE A CA 1
ATOM 685 C C . ILE A 1 89 ? 28.943 -2.067 -20.666 1.00 70.75 89 ILE A C 1
ATOM 687 O O . ILE A 1 89 ? 30.124 -1.974 -20.339 1.00 70.75 89 ILE A O 1
ATOM 691 N N . LEU A 1 90 ? 28.329 -3.236 -20.838 1.00 71.94 90 LEU A N 1
ATOM 692 C CA . LEU A 1 90 ? 29.011 -4.528 -20.714 1.00 71.94 90 LEU A CA 1
ATOM 693 C C . LEU A 1 90 ? 29.652 -4.973 -22.028 1.00 71.94 90 LEU A C 1
ATOM 695 O O . LEU A 1 90 ? 30.708 -5.597 -22.002 1.00 71.94 90 LEU A O 1
ATOM 699 N N . ASP A 1 91 ? 29.001 -4.683 -23.154 1.00 73.56 91 ASP A N 1
ATOM 700 C CA . ASP A 1 91 ? 29.431 -5.149 -24.471 1.00 73.56 91 ASP A CA 1
ATOM 701 C C . ASP A 1 91 ? 28.873 -4.245 -25.578 1.00 73.56 91 ASP A C 1
ATOM 703 O O . ASP A 1 91 ? 27.758 -3.727 -25.442 1.00 73.56 91 ASP A O 1
ATOM 707 N N . ILE A 1 92 ? 29.645 -4.055 -26.652 1.00 82.88 92 ILE A N 1
ATOM 708 C CA . ILE A 1 92 ? 29.251 -3.303 -27.852 1.00 82.88 92 ILE A CA 1
ATOM 709 C C . ILE A 1 92 ? 29.890 -3.891 -29.109 1.00 82.88 92 ILE A C 1
ATOM 711 O O . ILE A 1 92 ? 31.070 -4.242 -29.112 1.00 82.88 92 ILE A O 1
ATOM 715 N N . GLY A 1 93 ? 29.151 -3.911 -30.217 1.00 79.12 93 GLY A N 1
ATOM 716 C CA . GLY A 1 93 ? 29.737 -4.240 -31.514 1.00 79.12 93 GLY A CA 1
ATOM 717 C C . GLY A 1 93 ? 28.750 -4.717 -32.568 1.00 79.12 93 GLY A C 1
ATOM 718 O O . GLY A 1 93 ? 27.593 -5.023 -32.283 1.00 79.12 93 GLY A O 1
ATOM 719 N N . TYR A 1 94 ? 29.250 -4.807 -33.802 1.00 78.56 94 TYR A N 1
ATOM 720 C CA . TYR A 1 94 ? 28.487 -5.342 -34.923 1.00 78.56 94 TYR A CA 1
ATOM 721 C C . TYR A 1 94 ? 28.313 -6.856 -34.808 1.00 78.56 94 TYR A C 1
ATOM 723 O O . TYR A 1 94 ? 29.270 -7.599 -34.582 1.00 78.56 94 TYR A O 1
ATOM 731 N N . GLN A 1 95 ? 27.084 -7.296 -35.023 1.00 79.94 95 GLN A N 1
ATOM 732 C CA . GLN A 1 95 ? 26.700 -8.689 -35.137 1.00 79.94 95 GLN A CA 1
ATOM 733 C C . GLN A 1 95 ? 26.921 -9.198 -36.567 1.00 79.94 95 GLN A C 1
ATOM 735 O O . GLN A 1 95 ? 27.156 -8.438 -37.509 1.00 79.94 95 GLN A O 1
ATOM 740 N N . ILE A 1 96 ? 26.846 -10.520 -36.733 1.00 74.81 96 ILE A N 1
ATOM 741 C CA . ILE A 1 96 ? 27.058 -11.196 -38.025 1.00 74.81 96 ILE A CA 1
ATOM 742 C C . ILE A 1 96 ? 26.022 -10.753 -39.076 1.00 74.81 96 ILE A C 1
ATOM 744 O O . ILE A 1 96 ? 26.316 -10.759 -40.269 1.00 74.81 96 ILE A O 1
ATOM 748 N N . ASP A 1 97 ? 24.831 -10.345 -38.637 1.00 74.38 97 ASP A N 1
ATOM 749 C CA . ASP A 1 97 ? 23.746 -9.847 -39.488 1.00 74.38 97 ASP A CA 1
ATOM 750 C C . ASP A 1 97 ? 23.893 -8.366 -39.884 1.00 74.38 97 ASP A C 1
ATOM 752 O O . ASP A 1 97 ? 23.096 -7.862 -40.671 1.00 74.38 97 ASP A O 1
ATOM 756 N N . GLY A 1 98 ? 24.931 -7.684 -39.390 1.00 70.25 98 GLY A N 1
ATOM 757 C CA . GLY A 1 98 ? 25.204 -6.279 -39.673 1.00 70.25 98 GLY A CA 1
ATOM 758 C C . GLY A 1 98 ? 24.578 -5.289 -38.692 1.00 70.25 98 GLY A C 1
ATOM 759 O O . GLY A 1 98 ? 24.912 -4.111 -38.799 1.00 70.25 98 GLY A O 1
ATOM 760 N N . SER A 1 99 ? 23.763 -5.745 -37.733 1.00 70.75 99 SER A N 1
ATOM 761 C CA . SER A 1 99 ? 23.202 -4.899 -36.673 1.00 70.75 99 SER A CA 1
ATOM 762 C C . SER A 1 99 ? 24.247 -4.526 -35.620 1.00 70.75 99 SER A C 1
ATOM 764 O O . SER A 1 99 ? 25.176 -5.291 -35.343 1.00 70.75 99 SER A O 1
ATOM 766 N N . TYR A 1 100 ? 24.114 -3.351 -35.015 1.00 72.25 100 TYR A N 1
ATOM 767 C CA . TYR A 1 100 ? 24.961 -2.891 -33.920 1.00 72.25 100 TYR A CA 1
ATOM 768 C C . TYR A 1 100 ? 24.305 -3.177 -32.564 1.00 72.25 100 TYR A C 1
ATOM 770 O O . TYR A 1 100 ? 23.241 -2.653 -32.242 1.00 72.25 100 TYR A O 1
ATOM 778 N N . LEU A 1 101 ? 24.953 -4.010 -31.746 1.00 76.81 101 LEU A N 1
ATOM 779 C CA . LEU A 1 101 ? 24.491 -4.384 -30.409 1.00 76.81 101 LEU A CA 1
ATOM 780 C C . LEU A 1 101 ? 25.125 -3.487 -29.346 1.00 76.81 101 LEU A C 1
ATOM 782 O O . LEU A 1 101 ? 26.336 -3.259 -29.359 1.00 76.81 101 LEU A O 1
ATOM 786 N N . VAL A 1 102 ? 24.321 -3.083 -28.363 1.00 75.50 102 VAL A N 1
ATOM 787 C CA . VAL A 1 102 ? 24.783 -2.517 -27.091 1.00 75.50 102 VAL A CA 1
ATOM 788 C C . VAL A 1 102 ? 24.146 -3.284 -25.935 1.00 75.50 102 VAL A C 1
ATOM 790 O O . VAL A 1 102 ? 22.926 -3.429 -25.873 1.00 75.50 102 VAL A O 1
ATOM 793 N N . VAL A 1 103 ? 24.961 -3.758 -24.991 1.00 73.50 103 VAL A N 1
ATOM 794 C CA . VAL A 1 103 ? 24.493 -4.394 -23.753 1.00 73.50 103 VAL A CA 1
ATOM 795 C C . VAL A 1 103 ? 24.701 -3.443 -22.582 1.00 73.50 103 VAL A C 1
ATOM 797 O O . VAL A 1 103 ? 25.834 -3.136 -22.209 1.00 73.50 103 VAL A O 1
ATOM 800 N N . LEU A 1 104 ? 23.601 -3.002 -21.979 1.00 73.75 104 LEU A N 1
ATOM 801 C CA . LEU A 1 104 ? 23.595 -2.147 -20.795 1.00 73.75 104 LEU A CA 1
ATOM 802 C C . LEU A 1 104 ? 23.256 -2.968 -19.553 1.00 73.75 104 LEU A C 1
ATOM 804 O O . LEU A 1 104 ? 22.378 -3.829 -19.596 1.00 73.75 104 LEU A O 1
ATOM 808 N N . THR A 1 105 ? 23.917 -2.661 -18.441 1.00 63.41 105 THR A N 1
ATOM 809 C CA . THR A 1 105 ? 23.500 -3.079 -17.101 1.00 63.41 105 THR A CA 1
ATOM 810 C C . THR A 1 105 ? 23.279 -1.858 -16.226 1.00 63.41 105 THR A C 1
ATOM 812 O O . THR A 1 105 ? 24.050 -0.901 -16.285 1.00 63.41 105 THR A O 1
ATOM 815 N N . GLY A 1 106 ? 22.237 -1.860 -15.408 1.00 65.81 106 GLY A N 1
ATOM 816 C CA . GLY A 1 106 ? 21.954 -0.733 -14.528 1.00 65.81 106 GLY A CA 1
ATOM 817 C C . GLY A 1 106 ? 20.800 -1.009 -13.585 1.00 65.81 106 GLY A C 1
ATOM 818 O O . GLY A 1 106 ? 20.214 -2.088 -13.606 1.00 65.81 106 GLY A O 1
ATOM 819 N N . GLN A 1 107 ? 20.486 -0.008 -12.773 1.00 59.28 107 GLN A N 1
ATOM 820 C CA . GLN A 1 107 ? 19.393 -0.058 -11.818 1.00 59.28 107 GLN A CA 1
ATOM 821 C C . GLN A 1 107 ? 18.256 0.848 -12.286 1.00 59.28 107 GLN A C 1
ATOM 823 O O . GLN A 1 107 ? 18.457 2.048 -12.482 1.00 59.28 107 GLN A O 1
ATOM 828 N N . VAL A 1 108 ? 17.065 0.279 -12.467 1.00 58.66 108 VAL A N 1
ATOM 829 C CA . VAL A 1 108 ? 15.851 1.061 -12.738 1.00 58.66 108 VAL A CA 1
ATOM 830 C C . VAL A 1 108 ? 15.106 1.317 -11.431 1.00 58.66 108 VAL A C 1
ATOM 832 O O . VAL A 1 108 ? 14.815 0.388 -10.673 1.00 58.66 108 VAL A O 1
ATOM 835 N N . ALA A 1 109 ? 14.793 2.585 -11.172 1.00 52.03 109 ALA A N 1
ATOM 836 C CA . ALA A 1 109 ? 13.770 2.968 -10.218 1.00 52.03 109 ALA A CA 1
ATOM 837 C C . ALA A 1 109 ? 12.423 2.585 -10.833 1.00 52.03 109 ALA A C 1
ATOM 839 O O 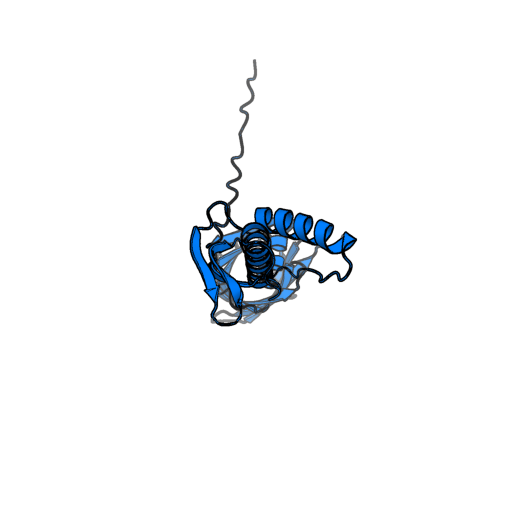. ALA A 1 109 ? 12.078 3.028 -11.929 1.00 52.03 109 ALA A O 1
ATOM 840 N N . GLN A 1 110 ? 11.677 1.717 -10.161 1.00 50.56 110 GLN A N 1
ATOM 841 C CA . GLN A 1 110 ? 10.338 1.364 -10.603 1.00 50.56 110 GLN A CA 1
ATOM 842 C C . GLN A 1 110 ? 9.435 2.593 -10.370 1.00 50.56 110 GLN A C 1
ATOM 844 O O . GLN A 1 110 ? 9.275 3.002 -9.217 1.00 50.56 110 GLN A O 1
ATOM 849 N N . PRO A 1 111 ? 8.861 3.222 -11.414 1.00 44.00 111 PRO A N 1
ATOM 850 C CA . PRO A 1 111 ? 7.768 4.154 -11.213 1.00 44.00 111 PRO A CA 1
ATOM 851 C C . PRO A 1 111 ? 6.650 3.376 -10.548 1.00 44.00 111 PRO A C 1
ATOM 853 O O . PRO A 1 111 ? 6.308 2.292 -11.014 1.00 44.00 111 PRO A O 1
ATOM 856 N N . ASP A 1 112 ? 6.140 3.930 -9.451 1.00 47.12 112 ASP A N 1
ATOM 857 C CA . ASP A 1 112 ? 5.065 3.406 -8.620 1.00 47.12 112 ASP A CA 1
ATOM 858 C C . ASP A 1 112 ? 3.991 2.661 -9.446 1.00 47.12 112 ASP A C 1
ATOM 860 O O . ASP A 1 112 ? 2.924 3.194 -9.753 1.00 47.12 112 ASP A O 1
ATOM 864 N N . GLN A 1 113 ? 4.187 1.364 -9.705 1.00 46.62 113 GLN A N 1
ATOM 865 C CA . GLN A 1 113 ? 3.078 0.422 -9.717 1.00 46.62 113 GLN A CA 1
ATOM 866 C C . GLN A 1 113 ? 2.704 0.233 -8.252 1.00 46.62 113 GLN A C 1
ATOM 868 O O . GLN A 1 113 ? 2.921 -0.816 -7.650 1.00 46.62 113 GLN A O 1
ATOM 873 N N . GLN A 1 114 ? 2.209 1.316 -7.649 1.00 56.12 114 GLN A N 1
ATOM 874 C CA . GLN A 1 114 ? 1.673 1.318 -6.309 1.00 56.12 114 GLN A CA 1
ATOM 875 C C . GLN A 1 114 ? 0.524 0.319 -6.346 1.00 56.12 114 GLN A C 1
ATOM 877 O O . GLN A 1 114 ? -0.544 0.624 -6.880 1.00 56.12 114 GLN A O 1
ATOM 882 N N . SER A 1 115 ? 0.774 -0.888 -5.832 1.00 70.12 115 SER A N 1
ATOM 883 C CA . SER A 1 115 ? -0.244 -1.923 -5.683 1.00 70.12 115 SER A CA 1
ATOM 884 C C . SER A 1 115 ? -1.543 -1.260 -5.202 1.00 70.12 115 SER A C 1
ATOM 886 O O . SER A 1 115 ? -1.463 -0.405 -4.308 1.00 70.12 115 SER A O 1
ATOM 888 N N . PRO A 1 116 ? -2.719 -1.551 -5.792 1.00 79.19 116 PRO A N 1
ATOM 889 C CA . PRO A 1 116 ? -3.964 -0.859 -5.452 1.00 79.19 116 PRO A CA 1
ATOM 890 C C . PRO A 1 116 ? -4.220 -0.788 -3.940 1.00 79.19 116 PRO A C 1
ATOM 892 O O . PRO A 1 116 ? -4.669 0.242 -3.434 1.00 79.19 116 PRO A O 1
ATOM 895 N N . ILE A 1 117 ? -3.813 -1.827 -3.205 1.00 85.69 117 ILE A N 1
ATOM 896 C CA . ILE A 1 117 ? -3.853 -1.850 -1.744 1.00 85.69 117 ILE A CA 1
ATOM 897 C C . ILE A 1 117 ? -2.893 -0.842 -1.103 1.00 85.69 117 ILE A C 1
ATOM 899 O O . ILE A 1 117 ? -3.299 -0.075 -0.237 1.00 85.69 117 ILE A O 1
ATOM 903 N N . ASN A 1 118 ? -1.646 -0.740 -1.566 1.00 83.31 118 ASN A N 1
ATOM 904 C CA . ASN A 1 118 ? -0.693 0.232 -1.033 1.00 83.31 118 ASN A CA 1
ATOM 905 C C . ASN A 1 118 ? -1.133 1.675 -1.326 1.00 83.31 118 ASN A C 1
ATOM 907 O O . ASN A 1 118 ? -0.812 2.574 -0.550 1.00 83.31 118 ASN A O 1
ATOM 911 N N . SER A 1 119 ? -1.867 1.913 -2.418 1.00 84.31 119 SER A N 1
ATOM 912 C CA . SER A 1 119 ? -2.497 3.213 -2.688 1.00 84.31 119 SER A CA 1
ATOM 913 C C . SER A 1 119 ? -3.591 3.520 -1.663 1.00 84.31 119 SER A C 1
ATOM 915 O O . SER A 1 119 ? -3.580 4.591 -1.057 1.00 84.31 119 SER A O 1
ATOM 917 N N . ALA A 1 120 ? -4.490 2.563 -1.414 1.00 89.38 120 ALA A N 1
ATOM 918 C CA . ALA A 1 120 ? -5.555 2.689 -0.419 1.00 89.38 120 ALA A CA 1
ATOM 919 C C . ALA A 1 120 ? -4.999 2.923 0.999 1.00 89.38 120 ALA A C 1
ATOM 921 O O . ALA A 1 120 ? -5.437 3.827 1.712 1.00 89.38 120 ALA A O 1
ATOM 922 N N . LEU A 1 121 ? -3.974 2.164 1.394 1.00 90.31 121 LEU A N 1
ATOM 923 C CA . LEU A 1 121 ? -3.328 2.290 2.701 1.00 90.31 121 LEU A CA 1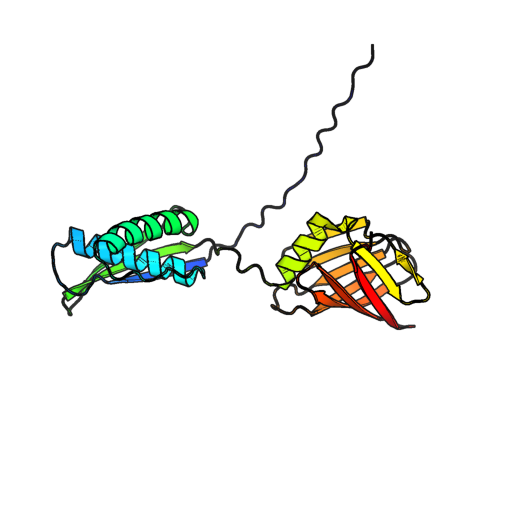
ATOM 924 C C . LEU A 1 121 ? -2.592 3.626 2.869 1.00 90.31 121 LEU A C 1
ATOM 926 O O . LEU A 1 121 ? -2.702 4.247 3.926 1.00 90.31 121 LEU A O 1
ATOM 930 N N . LYS A 1 122 ? -1.910 4.123 1.825 1.00 88.62 122 LYS A N 1
ATOM 931 C CA . LYS A 1 122 ? -1.318 5.475 1.830 1.00 88.62 122 LYS A CA 1
ATOM 932 C C . LYS A 1 122 ? -2.388 6.557 2.002 1.00 88.62 122 LYS A C 1
ATOM 934 O O . LYS A 1 122 ? -2.183 7.503 2.762 1.00 88.62 122 LYS A O 1
ATOM 939 N N . GLN A 1 123 ? -3.542 6.424 1.342 1.00 89.38 123 GLN A N 1
ATOM 940 C CA . GLN A 1 123 ? -4.647 7.368 1.533 1.00 89.38 123 GLN A CA 1
ATOM 941 C C . GLN A 1 123 ? -5.155 7.358 2.976 1.00 89.38 123 GLN A C 1
ATOM 943 O O . GLN A 1 123 ? -5.387 8.431 3.541 1.00 89.38 123 GLN A O 1
ATOM 948 N N . LEU A 1 124 ? -5.294 6.173 3.575 1.00 91.31 124 LEU A N 1
ATOM 949 C CA . LEU A 1 124 ? -5.708 6.021 4.966 1.00 91.31 124 LEU A CA 1
ATOM 950 C C . LEU A 1 124 ? -4.676 6.607 5.938 1.00 91.31 124 LEU A C 1
ATOM 952 O O . LEU A 1 124 ? -5.061 7.325 6.851 1.00 91.31 124 LEU A O 1
ATOM 956 N N . GLU A 1 125 ? -3.380 6.375 5.735 1.00 91.19 125 GLU A N 1
ATOM 957 C CA . GLU A 1 125 ? -2.301 6.972 6.538 1.00 91.19 125 GLU A CA 1
ATOM 958 C C . GLU A 1 125 ? -2.364 8.509 6.516 1.00 91.19 125 GLU A C 1
ATOM 960 O O . GLU A 1 125 ? -2.482 9.162 7.561 1.00 91.19 125 GLU A O 1
ATOM 965 N N . GLN A 1 126 ? -2.364 9.092 5.314 1.00 90.06 126 GLN A N 1
ATOM 966 C CA . GLN A 1 126 ? -2.303 10.543 5.117 1.00 90.06 126 GLN A CA 1
ATOM 967 C C . GLN A 1 126 ? -3.591 11.259 5.533 1.00 90.06 126 GLN A C 1
ATOM 969 O O . GLN A 1 126 ? -3.549 12.397 5.997 1.00 90.06 126 GLN A O 1
ATOM 974 N N . ASN A 1 127 ? -4.744 10.607 5.368 1.00 91.94 127 ASN A N 1
ATOM 975 C CA . ASN A 1 127 ? -6.055 11.217 5.571 1.00 91.94 127 ASN A CA 1
ATOM 976 C C . ASN A 1 127 ? -6.884 10.523 6.659 1.00 91.94 127 ASN A C 1
ATOM 978 O O . ASN A 1 127 ? -8.102 10.679 6.652 1.00 91.94 127 ASN A O 1
ATOM 982 N N . HIS A 1 128 ? -6.276 9.798 7.607 1.00 90.69 128 HIS A N 1
ATOM 983 C CA . HIS A 1 128 ? -6.988 9.021 8.642 1.00 90.69 128 HIS A CA 1
ATOM 984 C C . HIS A 1 128 ? -8.094 9.813 9.362 1.00 90.69 128 HIS A C 1
ATOM 986 O O . HIS A 1 128 ? -9.128 9.259 9.720 1.00 90.69 128 HIS A O 1
ATOM 992 N N . GLN A 1 129 ? -7.927 11.129 9.519 1.00 92.06 129 GLN A N 1
ATOM 993 C CA . GLN A 1 129 ? -8.916 12.021 10.132 1.00 92.06 129 GLN A CA 1
ATOM 994 C C . GLN A 1 129 ? -10.242 12.125 9.360 1.00 92.06 129 GLN A C 1
ATOM 996 O O . GLN A 1 129 ? -11.251 12.506 9.958 1.00 92.06 129 GLN A O 1
ATOM 1001 N N . LYS A 1 130 ? -10.253 11.808 8.060 1.00 93.69 130 LYS A N 1
ATOM 1002 C CA . LYS A 1 130 ? -11.450 11.760 7.205 1.00 93.69 130 LYS A CA 1
ATOM 1003 C C . LYS A 1 130 ? -12.211 10.443 7.328 1.00 93.69 130 LYS A C 1
ATOM 1005 O O . LYS A 1 130 ? -13.325 10.358 6.824 1.00 93.69 130 LYS A O 1
ATOM 1010 N N . TYR A 1 131 ? -11.634 9.446 7.994 1.00 95.06 131 TYR A N 1
ATOM 1011 C CA . TYR A 1 131 ? -12.243 8.138 8.173 1.00 95.06 131 TYR A CA 1
ATOM 1012 C C . TYR A 1 131 ? -12.737 7.943 9.604 1.00 95.06 131 TYR A C 1
ATOM 1014 O O . TYR A 1 131 ? -12.283 8.579 10.562 1.00 95.06 131 TYR A O 1
ATOM 1022 N N . GLU A 1 132 ? -13.675 7.021 9.735 1.00 94.50 132 GLU A N 1
ATOM 1023 C CA . GLU A 1 132 ? -14.202 6.516 10.986 1.00 94.50 132 GLU A CA 1
ATOM 1024 C C . GLU A 1 132 ? -14.241 4.996 10.964 1.00 94.50 132 GLU A C 1
ATOM 1026 O O . GLU A 1 132 ? -14.333 4.359 9.917 1.00 94.50 132 GLU A O 1
ATOM 1031 N N . PHE A 1 133 ? -14.159 4.432 12.156 1.00 93.44 133 PHE A N 1
ATOM 1032 C CA . PHE A 1 133 ? -14.064 3.015 12.410 1.00 93.44 133 PHE A CA 1
ATOM 1033 C C . PHE A 1 133 ? -15.341 2.530 13.089 1.00 93.44 133 PHE A C 1
ATOM 1035 O O . PHE A 1 133 ? -15.650 2.940 14.204 1.00 93.44 133 PHE A O 1
ATOM 1042 N N . GLU A 1 134 ? -16.099 1.671 12.428 1.00 93.69 134 GLU A N 1
ATOM 1043 C CA . GLU A 1 134 ? -17.374 1.155 12.908 1.00 93.69 134 GLU A CA 1
ATOM 1044 C C . GLU A 1 134 ? -17.249 -0.318 13.301 1.00 93.69 134 GLU A C 1
ATOM 1046 O O . GLU A 1 134 ? -16.783 -1.144 12.517 1.00 93.69 134 GLU A O 1
ATOM 1051 N N . LEU A 1 135 ? -17.689 -0.644 14.518 1.00 88.25 135 LEU A N 1
ATOM 1052 C CA . LEU A 1 135 ? -17.640 -1.988 15.100 1.00 88.25 135 LEU A CA 1
ATOM 1053 C C . LEU A 1 135 ? -19.045 -2.603 15.176 1.00 88.25 135 LEU A C 1
ATOM 1055 O O . LEU A 1 135 ? -19.556 -2.940 16.244 1.00 88.25 135 LEU A O 1
ATOM 1059 N N . GLY A 1 136 ? -19.698 -2.722 14.024 1.00 80.62 136 GLY A N 1
ATOM 1060 C CA . GLY A 1 136 ? -21.076 -3.196 13.932 1.00 80.62 136 GLY A CA 1
ATOM 1061 C C . GLY A 1 136 ? -22.096 -2.276 14.621 1.00 80.62 136 GLY A C 1
ATOM 1062 O O . GLY A 1 136 ? -21.764 -1.322 15.330 1.00 80.62 136 GLY A O 1
ATOM 1063 N N . ALA A 1 137 ? -23.378 -2.590 14.432 1.00 76.19 137 ALA A N 1
ATOM 1064 C CA . ALA A 1 137 ? -24.479 -1.715 14.845 1.00 76.19 137 ALA A CA 1
ATOM 1065 C C . ALA A 1 137 ? -24.545 -1.449 16.364 1.00 76.19 137 ALA A C 1
ATOM 1067 O O . ALA A 1 137 ? -25.050 -0.411 16.780 1.00 76.19 137 ALA A O 1
ATOM 1068 N N . LEU A 1 138 ? -24.043 -2.372 17.194 1.00 76.12 138 LEU A N 1
ATOM 1069 C CA . LEU A 1 138 ? -24.143 -2.283 18.656 1.00 76.12 138 LEU A CA 1
ATOM 1070 C C . LEU A 1 138 ? -22.998 -1.501 19.312 1.00 76.12 138 LEU A C 1
ATOM 1072 O O . LEU A 1 138 ? -23.220 -0.875 20.345 1.00 76.12 138 LEU A O 1
ATOM 1076 N N . LEU A 1 139 ? -21.781 -1.548 18.757 1.00 82.94 139 LEU A N 1
ATOM 1077 C CA . LEU A 1 139 ? -20.619 -0.868 19.351 1.00 82.94 139 LEU A CA 1
ATOM 1078 C C . LEU A 1 139 ? -20.377 0.512 18.734 1.00 82.94 139 LEU A C 1
ATOM 1080 O O . LEU A 1 139 ? -19.620 1.303 19.296 1.00 82.94 139 LEU A O 1
ATOM 1084 N N . GLY A 1 140 ? -21.038 0.819 17.618 1.00 89.06 140 GLY A N 1
ATOM 1085 C CA . GLY A 1 140 ? -21.069 2.151 17.032 1.00 89.06 140 GLY A CA 1
ATOM 1086 C C . GLY A 1 140 ? -19.781 2.547 16.314 1.00 89.06 140 GLY A C 1
ATOM 1087 O O . GLY A 1 140 ? -18.957 1.714 15.930 1.00 89.06 140 GLY A O 1
ATOM 1088 N N . THR A 1 141 ? -19.651 3.854 16.088 1.00 93.06 141 THR A N 1
ATOM 1089 C CA . THR A 1 141 ? -18.587 4.465 15.288 1.00 93.06 141 THR A CA 1
ATOM 1090 C C . THR A 1 141 ? -17.568 5.189 16.172 1.00 93.06 141 THR A C 1
ATOM 1092 O O . THR A 1 141 ? -17.930 5.914 17.096 1.00 93.06 141 THR A O 1
ATOM 1095 N N . HIS A 1 142 ? -16.288 5.014 15.856 1.00 94.31 142 HIS A N 1
ATOM 1096 C CA . HIS A 1 142 ? -15.129 5.483 16.612 1.00 94.31 142 HIS A CA 1
ATOM 1097 C C . HIS A 1 142 ? -14.134 6.182 15.689 1.00 94.31 142 HIS A C 1
ATOM 1099 O O . HIS A 1 142 ? -14.074 5.929 14.489 1.00 94.31 142 HIS A O 1
ATOM 1105 N N . LYS A 1 143 ? -13.310 7.070 16.241 1.00 95.06 143 LYS A N 1
ATOM 1106 C CA . LYS A 1 143 ? -12.295 7.786 15.455 1.00 95.06 143 LYS A CA 1
ATOM 1107 C C . LYS A 1 143 ? -11.076 6.900 15.210 1.00 95.06 143 LYS A C 1
ATOM 1109 O O . LYS A 1 143 ? -10.631 6.215 16.129 1.00 95.06 143 LYS A O 1
ATOM 1114 N N . ILE A 1 144 ? -10.482 6.995 14.022 1.00 95.81 144 ILE A N 1
ATOM 1115 C CA . ILE A 1 144 ? -9.123 6.498 13.778 1.00 95.81 144 ILE A CA 1
ATOM 1116 C C . ILE A 1 144 ? -8.146 7.536 14.327 1.00 95.81 144 ILE A C 1
ATOM 1118 O O . ILE A 1 144 ? -8.169 8.699 13.925 1.00 95.81 144 ILE A O 1
ATOM 1122 N N . THR A 1 145 ? -7.326 7.134 15.294 1.00 94.31 145 THR A N 1
ATOM 1123 C CA . THR A 1 145 ? -6.393 8.029 15.993 1.00 94.31 145 THR A CA 1
ATOM 1124 C C . THR A 1 145 ? -5.032 8.083 15.314 1.00 94.31 145 THR A C 1
ATOM 1126 O O . THR A 1 145 ? -4.357 9.106 15.396 1.00 94.31 145 THR A O 1
ATOM 1129 N N . LYS A 1 146 ? -4.630 7.001 14.639 1.00 93.12 146 LYS A N 1
ATOM 1130 C CA . LYS A 1 146 ? -3.382 6.915 13.876 1.00 93.12 146 LYS A CA 1
ATOM 1131 C C . LYS A 1 146 ? -3.475 5.782 12.855 1.00 93.12 146 LYS A C 1
ATOM 1133 O O . LYS A 1 146 ? -4.037 4.739 13.167 1.00 93.12 146 LYS A O 1
ATOM 1138 N N . ALA A 1 147 ? -2.883 5.947 11.681 1.00 93.19 147 ALA A N 1
ATOM 1139 C CA . ALA A 1 147 ? -2.667 4.867 10.721 1.00 93.19 147 ALA A CA 1
ATOM 1140 C C . ALA A 1 147 ? -1.288 5.051 10.078 1.00 93.19 147 ALA A C 1
ATOM 1142 O O . ALA A 1 147 ? -0.924 6.193 9.809 1.00 93.19 147 ALA A O 1
ATOM 1143 N N . TYR A 1 148 ? -0.502 3.984 9.919 1.00 88.38 148 TYR A N 1
ATOM 1144 C CA . TYR A 1 148 ? 0.858 4.070 9.371 1.00 88.38 148 TYR A CA 1
ATOM 1145 C C . TYR A 1 148 ? 1.410 2.710 8.928 1.00 88.38 148 TYR A C 1
ATOM 1147 O O . TYR A 1 148 ? 1.030 1.663 9.460 1.00 88.38 148 TYR A O 1
ATOM 1155 N N . PHE A 1 149 ? 2.379 2.733 8.013 1.00 84.31 149 PHE A N 1
ATOM 1156 C CA . PHE A 1 149 ? 3.201 1.562 7.703 1.00 84.31 149 PHE A CA 1
ATOM 1157 C C . PHE A 1 149 ? 4.225 1.329 8.817 1.00 84.31 149 PHE A C 1
ATOM 1159 O O . PHE A 1 149 ? 5.078 2.174 9.081 1.00 84.31 149 PHE A O 1
ATOM 1166 N N . ALA A 1 150 ? 4.158 0.175 9.482 1.00 74.94 150 ALA A N 1
ATOM 1167 C CA . ALA A 1 150 ? 5.179 -0.221 10.451 1.00 74.94 150 ALA A CA 1
ATOM 1168 C C . ALA A 1 150 ? 6.453 -0.726 9.755 1.00 74.94 150 ALA A C 1
ATOM 1170 O O . ALA A 1 150 ? 7.550 -0.574 10.287 1.00 74.94 150 ALA A O 1
ATOM 1171 N N . ASN A 1 151 ? 6.299 -1.342 8.582 1.00 75.50 151 ASN A N 1
ATOM 1172 C CA . ASN A 1 151 ? 7.356 -1.690 7.633 1.00 75.50 151 ASN A CA 1
ATOM 1173 C C . ASN A 1 151 ? 6.720 -1.984 6.260 1.00 75.50 151 ASN A C 1
ATOM 1175 O O . ASN A 1 151 ? 5.519 -1.773 6.088 1.00 75.50 151 ASN A O 1
ATOM 1179 N N . SER A 1 152 ? 7.504 -2.482 5.300 1.00 71.88 152 SER A N 1
ATOM 1180 C CA . SER A 1 152 ? 7.021 -2.798 3.948 1.00 71.88 152 SER A CA 1
ATOM 1181 C C . SER A 1 152 ? 5.871 -3.810 3.914 1.00 71.88 152 SER A C 1
ATOM 1183 O O . SER A 1 152 ? 5.031 -3.713 3.034 1.00 71.88 152 SER A O 1
ATOM 1185 N N . ASN A 1 153 ? 5.779 -4.720 4.891 1.00 78.00 153 ASN A N 1
ATOM 1186 C CA . ASN A 1 153 ? 4.782 -5.793 4.918 1.00 78.00 153 ASN A CA 1
ATOM 1187 C C . ASN A 1 153 ? 3.766 -5.674 6.074 1.00 78.00 153 ASN A C 1
ATOM 1189 O O . ASN A 1 153 ? 3.026 -6.619 6.349 1.00 78.00 153 ASN A O 1
ATOM 1193 N N . LYS A 1 154 ? 3.744 -4.554 6.812 1.00 85.12 154 LYS A N 1
ATOM 1194 C CA . LYS A 1 154 ? 2.841 -4.368 7.960 1.00 85.12 154 LYS A CA 1
ATOM 1195 C C . LYS A 1 154 ? 2.246 -2.975 8.017 1.00 85.12 154 LYS A C 1
ATOM 1197 O O . LYS A 1 154 ? 2.974 -1.982 8.038 1.00 85.12 154 LYS A O 1
ATOM 1202 N N . PHE A 1 155 ? 0.928 -2.916 8.168 1.00 92.12 155 PHE A N 1
ATOM 1203 C CA . PHE A 1 155 ? 0.179 -1.675 8.333 1.00 92.12 155 PHE A CA 1
ATOM 1204 C C . PHE A 1 155 ? -0.577 -1.675 9.657 1.00 92.12 155 PHE A C 1
ATOM 1206 O O . PHE A 1 155 ? -1.207 -2.668 10.021 1.00 92.12 155 PHE A O 1
ATOM 1213 N N . VAL A 1 156 ? -0.509 -0.567 10.391 1.00 93.25 156 VAL A N 1
ATOM 1214 C CA . VAL A 1 156 ? -1.065 -0.453 11.741 1.00 93.25 156 VAL A CA 1
ATOM 1215 C C . VAL A 1 156 ? -2.113 0.647 11.786 1.00 93.25 156 VAL A C 1
ATOM 1217 O O . VAL A 1 156 ? -1.873 1.759 11.321 1.00 93.25 156 VAL A O 1
ATOM 1220 N N . ILE A 1 157 ? -3.263 0.346 12.389 1.00 96.75 157 ILE A N 1
ATOM 1221 C CA . ILE A 1 157 ? -4.388 1.267 12.570 1.00 96.75 157 ILE A CA 1
ATOM 1222 C C . ILE A 1 157 ? -4.744 1.317 14.054 1.00 96.75 157 ILE A C 1
ATOM 1224 O O . ILE A 1 157 ? -5.128 0.310 14.640 1.00 96.75 157 ILE A O 1
ATOM 1228 N N . HIS A 1 158 ? -4.661 2.498 14.656 1.00 96.31 158 HIS A N 1
ATOM 1229 C CA . HIS A 1 158 ? -5.149 2.775 16.002 1.00 96.31 158 HIS A CA 1
ATOM 1230 C C . HIS A 1 158 ? -6.527 3.432 15.936 1.00 96.31 158 HIS A C 1
ATOM 1232 O O . HIS A 1 158 ? -6.748 4.351 15.141 1.00 96.31 158 HIS A O 1
ATOM 1238 N N . TYR A 1 159 ? -7.442 3.009 16.803 1.00 95.19 159 TYR A N 1
ATOM 1239 C CA . TYR A 1 159 ? -8.800 3.543 16.867 1.00 95.19 159 TYR A CA 1
ATOM 1240 C C . TYR A 1 159 ? -9.272 3.754 18.309 1.00 95.19 159 TYR A C 1
ATOM 1242 O O . TYR A 1 159 ? -8.819 3.117 19.258 1.00 95.19 159 TYR A O 1
ATOM 1250 N N . ALA A 1 160 ? -10.200 4.694 18.482 1.00 93.75 160 ALA A N 1
ATOM 1251 C CA . ALA A 1 160 ? -10.637 5.216 19.775 1.00 93.75 160 ALA A CA 1
ATOM 1252 C C . ALA A 1 160 ? -11.685 4.338 20.491 1.00 93.75 160 ALA A C 1
ATOM 1254 O O . ALA A 1 160 ? -12.581 4.862 21.146 1.00 93.75 160 ALA A O 1
ATOM 1255 N N . PHE A 1 161 ? -11.576 3.013 20.384 1.00 93.38 161 PHE A N 1
ATOM 1256 C CA . PHE A 1 161 ? -12.387 2.069 21.154 1.00 93.38 161 PHE A CA 1
ATOM 1257 C C . PHE A 1 161 ? -11.464 1.155 21.949 1.00 93.38 161 PHE A C 1
ATOM 1259 O O . PHE A 1 161 ? -10.710 0.390 21.355 1.00 93.38 161 PHE A O 1
ATOM 1266 N N . LYS A 1 162 ? -11.509 1.253 23.285 1.00 93.06 162 LYS A N 1
ATOM 1267 C CA . LYS A 1 162 ? -10.690 0.441 24.209 1.00 93.06 162 LYS A CA 1
ATOM 1268 C C . LYS A 1 162 ? -9.201 0.378 23.817 1.00 93.06 162 LYS A C 1
ATOM 1270 O O . LYS A 1 162 ? -8.614 -0.700 23.803 1.00 93.06 162 LYS A O 1
ATOM 1275 N N . ASN A 1 163 ? -8.636 1.523 23.422 1.00 93.38 163 ASN A N 1
ATOM 1276 C CA . ASN A 1 163 ? -7.257 1.651 22.927 1.00 93.38 163 ASN A CA 1
ATOM 1277 C C . ASN A 1 163 ? -6.899 0.646 21.817 1.00 93.38 163 ASN A C 1
ATOM 1279 O O . ASN A 1 163 ? -5.792 0.112 21.765 1.00 93.38 163 ASN A O 1
ATOM 1283 N N . GLY A 1 164 ? -7.861 0.382 20.936 1.00 94.75 164 GLY A N 1
ATOM 1284 C CA . GLY A 1 164 ? -7.766 -0.653 19.930 1.00 94.75 164 GLY A CA 1
ATOM 1285 C C . GLY A 1 164 ? -6.697 -0.396 18.871 1.00 94.75 164 GLY A C 1
ATOM 1286 O O . GLY A 1 164 ? -6.499 0.727 18.397 1.00 94.75 164 GLY A O 1
ATOM 1287 N N . VAL A 1 165 ? -6.027 -1.476 18.483 1.00 97.12 165 VAL A N 1
ATOM 1288 C CA . VAL A 1 165 ? -4.997 -1.519 17.449 1.00 97.12 165 VAL A CA 1
ATOM 1289 C C . VAL A 1 165 ? -5.293 -2.679 16.512 1.00 97.12 165 VAL A C 1
ATOM 1291 O O . VAL A 1 165 ? -5.548 -3.790 16.966 1.00 97.12 165 VAL A O 1
ATOM 1294 N N . ILE A 1 166 ? -5.242 -2.430 15.210 1.00 96.81 166 ILE A N 1
ATOM 1295 C CA . ILE A 1 166 ? -5.224 -3.448 14.161 1.00 96.81 166 ILE A CA 1
ATOM 1296 C C . ILE A 1 166 ? -3.844 -3.453 13.523 1.00 96.81 166 ILE A C 1
ATOM 1298 O O . ILE A 1 166 ? -3.315 -2.396 13.191 1.00 96.81 166 ILE A O 1
ATOM 1302 N N . THR A 1 167 ? -3.281 -4.642 13.341 1.00 96.00 167 THR A N 1
ATOM 1303 C CA . THR A 1 167 ? -2.045 -4.868 12.590 1.00 96.00 167 THR A CA 1
ATOM 1304 C C . THR A 1 167 ? -2.353 -5.792 11.424 1.00 96.00 167 THR A C 1
ATOM 1306 O O . THR A 1 167 ? -2.622 -6.975 11.623 1.00 96.00 167 THR A O 1
ATOM 1309 N N . LEU A 1 168 ? -2.323 -5.242 10.215 1.00 92.88 168 LEU A N 1
ATOM 1310 C CA . LEU A 1 168 ? -2.481 -5.964 8.957 1.00 92.88 168 LEU A CA 1
ATOM 1311 C C . LEU A 1 168 ? -1.110 -6.413 8.460 1.00 92.88 168 LEU A C 1
ATOM 1313 O O . LEU A 1 168 ? -0.133 -5.673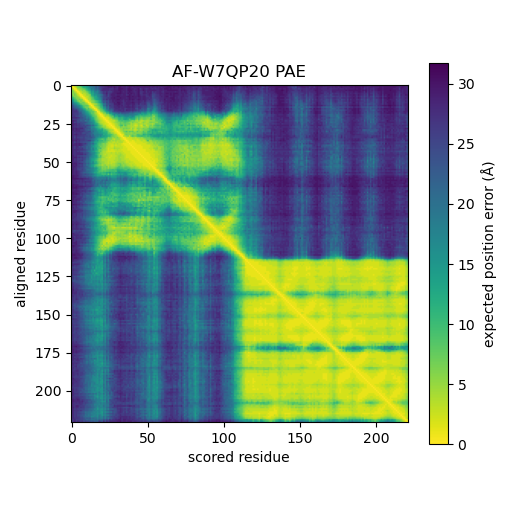 8.604 1.00 92.88 168 LEU A O 1
ATOM 1317 N N . SER A 1 169 ? -1.049 -7.614 7.895 1.00 86.56 169 SER A N 1
ATOM 1318 C CA . SER A 1 169 ? 0.170 -8.204 7.332 1.00 86.56 169 SER A CA 1
ATOM 1319 C C . SER A 1 169 ? -0.058 -8.624 5.876 1.00 86.56 169 SER A C 1
ATOM 1321 O O . SER A 1 169 ? -1.192 -8.593 5.399 1.00 86.56 169 SER A O 1
ATOM 1323 N N . ASP A 1 170 ? 1.015 -9.020 5.190 1.00 77.06 170 ASP A N 1
ATOM 1324 C CA . ASP A 1 170 ? 0.989 -9.578 3.828 1.00 77.06 170 ASP A CA 1
ATOM 1325 C C . ASP A 1 170 ? 0.472 -8.595 2.761 1.00 77.06 170 ASP A C 1
ATOM 1327 O O . ASP A 1 170 ? -0.309 -8.941 1.875 1.00 77.06 170 ASP A O 1
ATOM 1331 N N . LEU A 1 171 ? 0.949 -7.346 2.839 1.00 71.81 171 LEU A N 1
ATOM 1332 C CA . LEU A 1 171 ? 0.530 -6.225 1.983 1.00 71.81 171 LEU A CA 1
ATOM 1333 C C . LEU A 1 171 ? 0.923 -6.401 0.504 1.00 71.81 171 LEU A C 1
ATOM 1335 O O . LEU A 1 171 ? 0.321 -5.797 -0.384 1.00 71.81 171 LEU A O 1
ATOM 1339 N N . ASP A 1 172 ? 1.910 -7.254 0.234 1.00 58.94 172 ASP A N 1
ATOM 1340 C CA . ASP A 1 172 ? 2.530 -7.413 -1.085 1.00 58.94 172 ASP A CA 1
ATOM 1341 C C . ASP A 1 172 ? 1.832 -8.450 -1.984 1.00 58.94 172 ASP A C 1
ATOM 1343 O O . ASP A 1 172 ? 2.292 -8.731 -3.089 1.00 58.94 172 ASP A O 1
ATOM 1347 N N . GLN A 1 173 ? 0.693 -9.012 -1.562 1.00 60.03 173 GLN A N 1
ATOM 1348 C CA . GLN A 1 173 ? -0.002 -10.055 -2.334 1.00 60.03 173 GLN A CA 1
ATOM 1349 C C . GLN A 1 173 ? -0.830 -9.525 -3.520 1.00 60.03 173 GLN A C 1
ATOM 1351 O O . GLN A 1 173 ? -1.440 -10.310 -4.243 1.00 60.03 173 GLN A O 1
ATOM 1356 N N . GLY A 1 174 ? -0.896 -8.204 -3.727 1.00 60.12 174 GLY A N 1
ATOM 1357 C CA . GLY A 1 174 ? -1.728 -7.598 -4.779 1.00 60.12 174 GLY A CA 1
ATOM 1358 C C . GLY A 1 174 ? -3.239 -7.765 -4.556 1.00 60.12 174 GLY A C 1
ATOM 1359 O O . GLY A 1 174 ? -4.037 -7.437 -5.433 1.00 60.12 174 GLY A O 1
ATOM 1360 N N . LEU A 1 175 ? -3.636 -8.270 -3.385 1.00 75.12 175 LEU A N 1
ATOM 1361 C CA . LEU A 1 175 ? -5.020 -8.467 -2.979 1.00 75.12 175 LEU A CA 1
ATOM 1362 C C . LEU A 1 175 ? -5.538 -7.219 -2.260 1.00 75.12 175 LEU A C 1
ATOM 1364 O O . LEU A 1 175 ? -4.826 -6.594 -1.479 1.00 75.12 175 LEU A O 1
ATOM 1368 N N . MET A 1 176 ? -6.811 -6.890 -2.484 1.00 85.75 176 MET A N 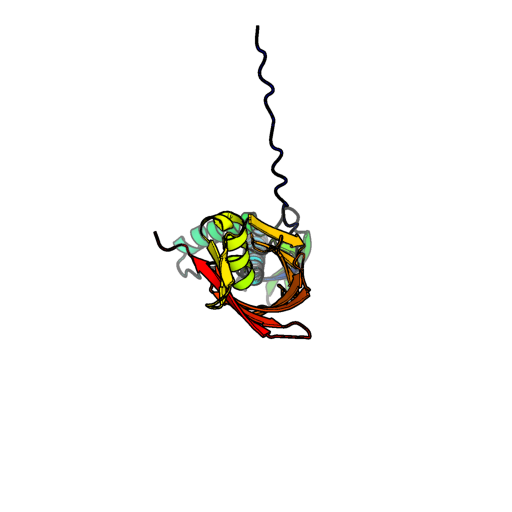1
ATOM 1369 C CA . MET A 1 176 ? -7.510 -5.850 -1.715 1.00 85.75 176 MET A CA 1
ATOM 1370 C C . MET A 1 176 ? -7.982 -6.353 -0.344 1.00 85.75 176 MET A C 1
ATOM 1372 O O . MET A 1 176 ? -8.391 -5.562 0.500 1.00 85.75 176 MET A O 1
ATOM 1376 N N . VAL A 1 177 ? -7.899 -7.665 -0.109 1.00 89.12 177 VAL A N 1
ATOM 1377 C CA . VAL A 1 177 ? -8.279 -8.301 1.150 1.00 89.12 177 VAL A CA 1
ATOM 1378 C C . VAL A 1 177 ? -7.031 -8.540 1.986 1.00 89.12 177 VAL A C 1
ATOM 1380 O O . VAL A 1 177 ? -6.185 -9.354 1.621 1.00 89.12 177 VAL A O 1
ATOM 1383 N N . LEU A 1 178 ? -6.944 -7.863 3.125 1.00 91.44 178 LEU A N 1
ATOM 1384 C CA . LEU A 1 178 ? -5.858 -8.005 4.085 1.00 91.44 178 LEU A CA 1
ATOM 1385 C C . LEU A 1 178 ? -6.321 -8.749 5.329 1.00 91.44 178 LEU A C 1
ATOM 1387 O O . LEU A 1 178 ? -7.431 -8.551 5.830 1.00 91.44 178 LEU A O 1
ATOM 1391 N N . GLN A 1 179 ? -5.432 -9.585 5.852 1.00 92.00 179 GLN A N 1
ATOM 1392 C CA . GLN A 1 179 ? -5.628 -10.289 7.109 1.00 92.00 179 GLN A CA 1
ATOM 1393 C C . GLN A 1 179 ? -4.668 -9.754 8.163 1.00 92.00 179 GLN A C 1
ATOM 1395 O O . GLN A 1 179 ? -3.615 -9.183 7.872 1.00 92.00 179 GLN A O 1
ATOM 1400 N N . GLY A 1 180 ? -5.054 -9.923 9.417 1.00 94.06 180 GLY A N 1
ATOM 1401 C CA . GLY A 1 180 ? -4.234 -9.481 10.520 1.00 94.06 180 GLY A CA 1
ATOM 1402 C C . GLY A 1 180 ? -4.848 -9.788 11.864 1.00 94.06 180 GLY A C 1
ATOM 1403 O O . GLY A 1 180 ? -5.762 -10.605 12.001 1.00 94.06 180 GLY A O 1
ATOM 1404 N N . GLU A 1 181 ? -4.353 -9.072 12.858 1.00 96.31 181 GLU A N 1
ATOM 1405 C CA . GLU A 1 181 ? -4.792 -9.198 14.237 1.00 96.31 181 GLU A CA 1
ATOM 1406 C C . GLU A 1 181 ? -5.286 -7.857 14.757 1.00 96.31 181 GLU A C 1
ATOM 1408 O O . GLU A 1 181 ? -4.785 -6.795 14.380 1.00 96.31 181 GLU A O 1
ATOM 1413 N N . TYR A 1 182 ? -6.268 -7.912 15.647 1.00 95.56 182 TYR A N 1
ATOM 1414 C CA . TYR A 1 182 ? -6.673 -6.772 16.446 1.00 95.56 182 TYR A CA 1
ATOM 1415 C C . TYR A 1 182 ? -6.394 -7.045 17.923 1.00 95.56 182 TYR A C 1
ATOM 1417 O O . TYR A 1 182 ? -6.458 -8.183 18.394 1.00 95.56 182 TYR A O 1
ATOM 1425 N N . LYS A 1 183 ? -6.121 -5.978 18.664 1.00 96.19 183 LYS A N 1
ATOM 1426 C CA . LYS A 1 183 ? -5.960 -5.991 20.113 1.00 96.19 183 LYS A CA 1
ATOM 1427 C C . LYS A 1 183 ? -6.624 -4.759 20.703 1.00 96.19 183 LYS A C 1
ATOM 1429 O O . LYS A 1 183 ? -6.429 -3.659 20.198 1.00 96.19 183 LYS A O 1
ATOM 1434 N N . THR A 1 184 ? -7.374 -4.946 21.774 1.00 93.75 184 THR A N 1
ATOM 1435 C CA . THR A 1 184 ? -7.923 -3.894 22.628 1.00 93.75 184 THR A CA 1
ATOM 1436 C C . THR A 1 184 ? -7.463 -4.125 24.067 1.00 93.75 184 THR A C 1
ATOM 1438 O O . THR A 1 184 ? -6.821 -5.133 24.372 1.00 93.75 184 THR A O 1
ATOM 1441 N N . ASP A 1 185 ? -7.818 -3.223 24.978 1.00 93.19 185 ASP A N 1
ATOM 1442 C CA . ASP A 1 185 ? -7.604 -3.433 26.415 1.00 93.19 185 ASP A CA 1
ATOM 1443 C C . ASP A 1 185 ? -8.413 -4.615 26.982 1.00 93.19 185 ASP A C 1
ATOM 1445 O O . ASP A 1 185 ? -8.111 -5.101 28.070 1.00 93.19 185 ASP A O 1
ATOM 1449 N N . ALA A 1 186 ? -9.459 -5.067 26.279 1.00 90.12 186 ALA A N 1
ATOM 1450 C CA . ALA A 1 186 ? -10.359 -6.116 26.758 1.00 90.12 186 ALA A CA 1
ATOM 1451 C C . ALA A 1 186 ? -10.146 -7.475 26.081 1.00 90.12 186 ALA A C 1
ATOM 1453 O O . ALA A 1 186 ? -10.459 -8.500 26.682 1.00 90.12 186 ALA A O 1
ATOM 1454 N N . ASP A 1 187 ? -9.685 -7.497 24.833 1.00 92.81 187 ASP A N 1
ATOM 1455 C CA . ASP A 1 187 ? -9.600 -8.716 24.034 1.00 92.81 187 ASP A CA 1
ATOM 1456 C C . ASP A 1 187 ? -8.645 -8.581 22.842 1.00 92.81 187 ASP A C 1
ATOM 1458 O O . ASP A 1 187 ? -8.127 -7.510 22.528 1.00 92.81 187 ASP A O 1
ATOM 1462 N N . SER A 1 188 ? -8.414 -9.697 22.160 1.00 95.56 188 SER A N 1
ATOM 1463 C CA . SER A 1 188 ? -7.665 -9.750 20.911 1.00 95.56 188 SER A CA 1
ATOM 1464 C C . SER A 1 188 ? -8.197 -10.861 20.020 1.00 95.56 188 SER A C 1
ATOM 1466 O O . SER A 1 188 ? -8.807 -11.824 20.496 1.00 95.56 188 SER A O 1
ATOM 1468 N N . GLY A 1 189 ? -7.927 -10.762 18.727 1.00 95.31 189 GLY A N 1
ATOM 1469 C CA . GLY A 1 189 ? -8.344 -11.770 17.768 1.00 95.31 189 GLY A CA 1
ATOM 1470 C C . GLY A 1 189 ? -7.865 -11.467 16.361 1.00 95.31 189 GLY A C 1
ATOM 1471 O O . GLY A 1 189 ? -7.004 -10.621 16.142 1.00 95.31 189 GLY A O 1
ATOM 1472 N N . THR A 1 190 ? -8.445 -12.165 15.397 1.00 96.38 190 THR A N 1
ATOM 1473 C CA . THR A 1 190 ? -8.133 -12.008 13.976 1.00 96.38 190 THR A CA 1
ATOM 1474 C C . THR A 1 190 ? -9.073 -11.007 13.326 1.00 96.38 190 THR A C 1
ATOM 1476 O O . THR A 1 190 ? -10.251 -10.933 13.686 1.00 96.38 190 THR A O 1
ATOM 1479 N N . VAL A 1 191 ? -8.581 -10.295 12.320 1.00 95.56 191 VAL A N 1
ATOM 1480 C CA . VAL A 1 191 ? -9.381 -9.411 11.475 1.00 95.56 191 VAL A CA 1
ATOM 1481 C C . VAL A 1 191 ? -9.105 -9.698 10.003 1.00 95.56 191 VAL A C 1
ATOM 1483 O O . VAL A 1 191 ? -7.996 -10.062 9.614 1.00 95.56 191 VAL A O 1
ATOM 1486 N N . THR A 1 192 ? -10.129 -9.541 9.176 1.00 95.12 192 THR A N 1
ATOM 1487 C CA . THR A 1 192 ? -10.019 -9.542 7.718 1.00 95.12 192 THR A CA 1
ATOM 1488 C C . THR A 1 192 ? -10.727 -8.307 7.196 1.00 95.12 192 THR A C 1
ATOM 1490 O O . THR A 1 192 ? -11.869 -8.074 7.587 1.00 95.12 192 THR A O 1
ATOM 1493 N N . LEU A 1 193 ? -10.060 -7.526 6.349 1.00 95.12 193 LEU A N 1
ATOM 1494 C CA . LEU A 1 193 ? -10.564 -6.280 5.774 1.00 95.12 193 LEU A CA 1
ATOM 1495 C C . LEU A 1 193 ? -10.407 -6.306 4.256 1.00 95.12 193 LEU A C 1
ATOM 1497 O O . LEU A 1 193 ? -9.307 -6.507 3.758 1.00 95.12 193 LEU A O 1
ATOM 1501 N N . ASP A 1 194 ? -11.500 -6.073 3.546 1.00 94.56 194 ASP A N 1
ATOM 1502 C CA . ASP A 1 194 ? -11.561 -5.836 2.110 1.00 94.56 194 ASP A CA 1
ATOM 1503 C C . ASP A 1 194 ? -11.575 -4.326 1.859 1.00 94.56 194 ASP A C 1
ATOM 1505 O O . ASP A 1 194 ? -12.494 -3.621 2.293 1.00 94.56 194 ASP A O 1
ATOM 1509 N N . PHE A 1 195 ? -10.510 -3.827 1.241 1.00 93.62 195 PHE A N 1
ATOM 1510 C CA . PHE A 1 195 ? -10.284 -2.413 0.993 1.00 93.62 195 PHE A CA 1
ATOM 1511 C C . PHE A 1 195 ? -10.845 -1.977 -0.357 1.00 93.62 195 PHE A C 1
ATOM 1513 O O . PHE A 1 195 ? -10.746 -2.662 -1.371 1.00 93.62 195 PHE A O 1
ATOM 1520 N N . ASN A 1 196 ? -11.335 -0.748 -0.389 1.00 91.62 196 ASN A N 1
ATOM 1521 C CA . ASN A 1 196 ? -11.571 -0.005 -1.612 1.00 91.62 196 ASN A CA 1
ATOM 1522 C C . ASN A 1 196 ? -10.340 0.846 -1.946 1.00 91.62 196 ASN A C 1
ATOM 1524 O O . ASN A 1 196 ? -9.512 1.158 -1.089 1.00 91.62 196 ASN A O 1
ATOM 1528 N N . GLN A 1 197 ? -10.234 1.280 -3.202 1.00 86.69 197 GLN A N 1
ATOM 1529 C CA . GLN A 1 197 ? -9.135 2.146 -3.653 1.00 86.69 197 GLN A CA 1
ATOM 1530 C C . GLN A 1 197 ? -9.111 3.520 -2.963 1.00 86.69 197 GLN A C 1
ATOM 1532 O O . GLN A 1 197 ? -8.080 4.189 -2.972 1.00 86.69 197 GLN A O 1
ATOM 1537 N N . ASP A 1 198 ? -10.234 3.934 -2.373 1.00 87.38 198 ASP A N 1
ATOM 1538 C CA . ASP A 1 198 ? -10.385 5.188 -1.637 1.00 87.38 198 ASP A CA 1
ATOM 1539 C C . ASP A 1 198 ? -9.949 5.087 -0.164 1.00 87.38 198 ASP A C 1
ATOM 1541 O O . ASP A 1 198 ? -10.243 5.987 0.609 1.00 87.38 198 ASP A O 1
ATOM 1545 N N . GLY A 1 199 ? -9.330 3.978 0.260 1.00 89.62 199 GLY A N 1
ATOM 1546 C CA . GLY A 1 199 ? -8.887 3.765 1.641 1.00 89.62 199 GLY A CA 1
ATOM 1547 C C . GLY A 1 199 ? -9.980 3.322 2.622 1.00 89.62 199 GLY A C 1
ATOM 1548 O O . GLY A 1 199 ? -9.6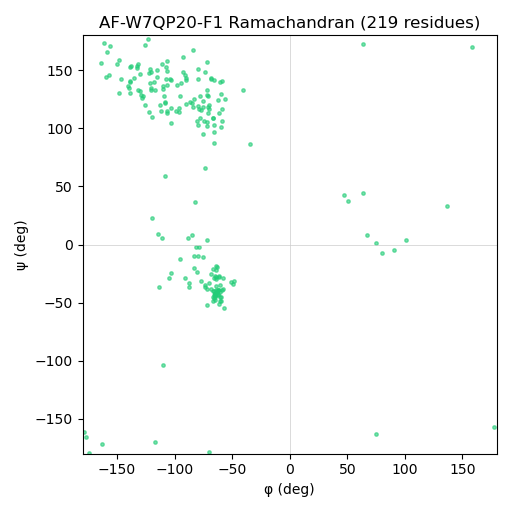56 2.960 3.756 1.00 89.62 199 GLY A O 1
ATOM 1549 N N . SER A 1 200 ? -11.256 3.306 2.216 1.00 94.69 200 SER A N 1
ATOM 1550 C CA . SER A 1 200 ? -12.330 2.689 3.004 1.00 94.69 200 SER A CA 1
ATOM 1551 C C . SER A 1 200 ? -12.223 1.161 2.970 1.00 94.69 200 SER A C 1
ATOM 1553 O O . SER A 1 200 ? -11.625 0.589 2.061 1.00 94.69 200 SER A O 1
ATOM 1555 N N . ALA A 1 201 ? -12.788 0.480 3.967 1.00 96.19 201 ALA A N 1
ATOM 1556 C CA . ALA A 1 201 ? -12.732 -0.976 4.049 1.00 96.19 201 ALA A CA 1
ATOM 1557 C C . ALA A 1 201 ? -13.952 -1.566 4.754 1.00 96.19 201 ALA A C 1
ATOM 1559 O O . ALA A 1 201 ? -14.577 -0.924 5.599 1.00 96.19 201 ALA A O 1
ATOM 1560 N N . LYS A 1 202 ? -14.271 -2.821 4.453 1.00 96.44 202 LYS A N 1
ATOM 1561 C CA . LYS A 1 202 ? -15.284 -3.607 5.168 1.00 96.44 202 LYS A CA 1
ATOM 1562 C C . LYS A 1 202 ? -14.729 -4.973 5.497 1.00 96.44 202 LYS A C 1
ATOM 1564 O O . LYS A 1 202 ? -13.897 -5.497 4.773 1.00 96.44 202 LYS A O 1
ATOM 1569 N N . GLY A 1 203 ? -15.204 -5.588 6.564 1.00 95.31 203 GLY A N 1
ATOM 1570 C CA . GLY A 1 203 ? -14.709 -6.905 6.899 1.00 95.31 203 GLY A CA 1
ATOM 1571 C C . GLY A 1 203 ? -15.289 -7.476 8.166 1.00 95.31 203 GLY A C 1
ATOM 1572 O O . GLY A 1 203 ? -16.370 -7.082 8.606 1.00 95.31 203 GLY A O 1
ATOM 1573 N N . LYS A 1 204 ? -14.549 -8.420 8.749 1.00 94.75 204 LYS A N 1
ATOM 1574 C CA . LYS A 1 204 ? -14.957 -9.132 9.959 1.00 94.75 204 LYS A CA 1
ATOM 1575 C C . LYS A 1 204 ? -13.818 -9.241 10.952 1.00 94.75 204 LYS A C 1
ATOM 1577 O O . LYS A 1 204 ? -12.668 -9.459 10.575 1.00 94.75 204 LYS A O 1
ATOM 1582 N N . TRP A 1 205 ? -14.164 -9.143 12.226 1.00 93.81 205 TRP A N 1
ATOM 1583 C CA . TRP A 1 205 ? -13.295 -9.515 13.331 1.00 93.81 205 TRP A CA 1
ATOM 1584 C C . TRP A 1 205 ? -13.804 -10.808 13.967 1.00 93.81 205 TRP A C 1
ATOM 1586 O O . TRP A 1 205 ? -14.996 -11.127 13.914 1.00 93.81 205 TRP A O 1
ATOM 1596 N N . ARG A 1 206 ? -12.893 -11.569 14.567 1.00 93.56 206 ARG A N 1
ATOM 1597 C CA . ARG A 1 206 ? -13.210 -12.799 15.293 1.00 93.56 206 ARG A CA 1
ATOM 1598 C C . ARG A 1 206 ? -12.229 -13.003 16.435 1.00 93.56 206 ARG A C 1
ATOM 1600 O O . ARG A 1 206 ? -11.022 -12.979 16.211 1.00 93.56 206 ARG A O 1
ATOM 1607 N N . ASN A 1 207 ? -12.747 -13.275 17.623 1.00 92.06 207 ASN A N 1
ATOM 1608 C CA . ASN A 1 207 ? -11.989 -13.831 18.739 1.00 92.06 207 ASN A CA 1
ATOM 1609 C C . ASN A 1 207 ? -12.555 -15.211 19.112 1.00 92.06 207 ASN A C 1
ATOM 1611 O O . ASN A 1 207 ? -13.365 -15.787 18.385 1.00 92.06 207 ASN A O 1
ATOM 1615 N N . PHE A 1 208 ? -12.107 -15.765 20.237 1.00 87.38 208 PHE A N 1
ATOM 1616 C CA . PHE A 1 208 ? -12.561 -17.074 20.708 1.00 87.38 208 PHE A CA 1
ATOM 1617 C C . PHE A 1 208 ? -14.053 -17.113 21.093 1.00 87.38 208 PHE A C 1
ATOM 1619 O O . PHE A 1 208 ? -14.675 -18.168 21.027 1.00 87.38 208 PHE A O 1
ATOM 1626 N N . LEU A 1 209 ? -14.630 -15.980 21.502 1.00 87.12 209 LEU A N 1
ATOM 1627 C CA . LEU A 1 209 ? -15.978 -15.900 22.075 1.00 87.12 209 LEU A CA 1
ATOM 1628 C C . LEU A 1 209 ? -17.028 -15.373 21.092 1.00 87.12 209 LEU A C 1
ATOM 1630 O O . LEU A 1 209 ? -18.217 -15.623 21.276 1.00 87.12 209 LEU A O 1
ATOM 1634 N N . ALA A 1 210 ? -16.613 -14.612 20.082 1.00 87.75 210 ALA A N 1
ATOM 1635 C CA . ALA A 1 210 ? -17.507 -13.895 19.192 1.00 87.75 210 ALA A CA 1
ATOM 1636 C C . ALA A 1 210 ? -16.838 -13.532 17.859 1.00 87.75 210 ALA A C 1
ATOM 1638 O O . ALA A 1 210 ? -15.617 -13.551 17.692 1.00 87.75 210 ALA A O 1
ATOM 1639 N N . SER A 1 211 ? -17.680 -13.142 16.910 1.00 91.69 211 SER A N 1
ATOM 1640 C CA . SER A 1 211 ? -17.284 -12.488 15.669 1.00 91.69 211 SER A CA 1
ATOM 1641 C C . SER A 1 211 ? -18.260 -11.368 15.353 1.00 91.69 211 SER A C 1
ATOM 1643 O O . SER A 1 211 ? -19.435 -11.465 15.713 1.00 91.69 211 SER A O 1
ATOM 1645 N N . GLY A 1 212 ? -17.808 -10.353 14.631 1.00 91.44 212 GLY A N 1
ATOM 1646 C CA . GLY A 1 212 ? -18.667 -9.258 14.203 1.00 91.44 212 GLY A CA 1
ATOM 1647 C C . GLY A 1 212 ? -18.142 -8.556 12.965 1.00 91.44 212 GLY A C 1
ATOM 1648 O O . GLY A 1 212 ? -17.021 -8.800 12.514 1.00 91.44 212 GLY A O 1
ATOM 1649 N N . ASP A 1 213 ? -18.978 -7.683 12.416 1.00 94.31 213 ASP A N 1
ATOM 1650 C CA . ASP A 1 213 ? -18.611 -6.855 11.275 1.00 94.31 213 ASP A CA 1
ATOM 1651 C C . ASP A 1 213 ? -17.782 -5.648 11.723 1.00 94.31 213 ASP A C 1
ATOM 1653 O O . ASP A 1 213 ? -17.904 -5.143 12.843 1.00 94.31 213 ASP A O 1
ATOM 1657 N N . ILE A 1 214 ? -16.928 -5.192 10.817 1.00 94.50 214 ILE A N 1
ATOM 1658 C CA . ILE A 1 214 ? -16.048 -4.043 10.991 1.00 94.50 214 ILE A CA 1
ATOM 1659 C C . ILE A 1 214 ? -16.040 -3.231 9.700 1.00 94.50 214 ILE A C 1
ATOM 1661 O O . ILE A 1 214 ? -16.046 -3.798 8.604 1.00 94.50 214 ILE A O 1
ATOM 1665 N N . GLN A 1 215 ? -16.049 -1.905 9.809 1.00 96.00 215 GLN A N 1
ATOM 1666 C CA . GLN A 1 215 ? -15.960 -1.018 8.650 1.00 96.00 215 GLN A CA 1
ATOM 1667 C C . GLN A 1 215 ? -15.048 0.174 8.930 1.00 96.00 215 GLN A C 1
ATOM 1669 O O . GLN A 1 215 ? -15.072 0.756 10.010 1.00 96.00 215 GLN A O 1
ATOM 1674 N N . ILE A 1 216 ? -14.269 0.557 7.926 1.00 95.88 216 ILE A N 1
ATOM 1675 C CA . ILE A 1 216 ? -13.579 1.839 7.834 1.00 95.88 216 ILE A CA 1
ATOM 1676 C C . ILE A 1 216 ? -14.344 2.646 6.790 1.00 95.88 216 ILE A C 1
ATOM 1678 O O . ILE A 1 216 ? -14.356 2.274 5.619 1.00 95.88 216 ILE A O 1
ATOM 1682 N N . LYS A 1 217 ? -15.002 3.729 7.199 1.00 94.62 217 LYS A N 1
ATOM 1683 C CA . LYS A 1 217 ? -15.852 4.550 6.324 1.00 94.62 217 LYS A CA 1
ATOM 1684 C C . LYS A 1 217 ? -15.378 5.993 6.287 1.00 94.62 217 LYS A C 1
ATOM 1686 O O . LYS A 1 217 ? -14.833 6.489 7.268 1.00 94.62 217 LYS A O 1
ATOM 1691 N N . LEU A 1 218 ? -15.612 6.678 5.174 1.00 92.00 218 LEU A N 1
ATOM 1692 C CA . LEU A 1 218 ? -15.443 8.128 5.100 1.00 92.00 218 LEU A CA 1
ATOM 1693 C C . LEU A 1 218 ? -16.507 8.822 5.959 1.00 92.00 218 LEU A C 1
ATOM 1695 O O . LEU A 1 218 ? -17.662 8.395 5.995 1.00 92.00 218 LEU A O 1
ATOM 1699 N N . LYS A 1 219 ? -16.125 9.909 6.629 1.00 88.62 219 LYS A N 1
ATOM 1700 C CA . LYS A 1 219 ? -17.059 10.777 7.350 1.00 88.62 219 LYS A CA 1
ATOM 1701 C C . LYS A 1 219 ? -18.046 11.396 6.369 1.00 88.62 219 LYS A C 1
ATOM 1703 O O . LYS A 1 219 ? -17.637 12.069 5.424 1.00 88.62 219 LYS A O 1
ATOM 1708 N N . SER A 1 220 ? -19.336 11.198 6.614 1.00 73.44 220 SER A N 1
ATOM 1709 C CA . SER A 1 220 ? -20.379 11.980 5.955 1.00 73.44 220 SER A CA 1
ATOM 1710 C C . SER A 1 220 ? -20.435 13.351 6.624 1.00 73.44 220 SER A C 1
ATOM 1712 O O . SER A 1 220 ? -20.692 13.434 7.825 1.00 73.44 220 SER A O 1
ATOM 1714 N N . TYR A 1 221 ? -20.115 14.394 5.861 1.00 55.00 221 TYR A N 1
ATOM 1715 C CA . TYR A 1 221 ? -20.272 15.791 6.269 1.00 55.00 221 TYR A CA 1
ATOM 1716 C C . TYR A 1 221 ? -21.695 16.277 6.009 1.00 55.00 221 TYR A C 1
ATOM 1718 O O . TYR A 1 221 ? -22.280 15.837 4.992 1.00 55.00 221 TYR A O 1
#

Organism: NCBI:txid1328313

Radius of gyration: 25.79 Å; Cα contacts (8 Å, |Δi|>4): 428; chains: 1; bounding box: 54×56×71 Å

Solvent-accessible surface area (backbone atoms only — not comparable to full-atom values): 12280 Å² total; per-residue (Å²): 136,90,80,84,84,82,81,81,80,81,78,81,75,81,75,76,79,74,79,62,45,81,44,80,37,77,7,50,29,94,58,70,78,78,46,75,72,56,33,49,51,43,3,49,51,41,26,45,46,53,51,41,44,72,37,69,46,86,77,83,89,64,93,44,76,79,37,45,57,54,46,48,54,48,47,51,58,49,33,65,73,29,39,52,93,75,65,43,79,78,48,75,48,73,46,97,85,52,31,29,40,30,31,40,35,34,37,36,47,64,63,80,78,58,42,63,44,55,46,8,51,51,45,30,36,79,43,28,83,50,34,31,38,28,50,38,92,87,71,36,76,30,47,40,78,46,39,45,72,80,49,94,49,31,40,37,40,31,31,69,54,61,76,21,35,36,43,36,39,70,59,82,72,76,49,47,63,40,43,35,38,36,39,39,81,87,52,58,34,42,33,39,37,42,48,44,74,83,36,31,29,40,38,40,39,36,42,97,88,51,66,47,49,36,35,37,40,70,66,85,127

pLDDT: mean 73.75, std 18.67, range [32.81, 97.12]

Mean predicted aligned error: 16.1 Å